Protein AF-A0A817FPS3-F1 (afdb_monomer)

Foldseek 3Di:
DVVPPPVVLVVVLVVVVVCCVPPVCVVCVCLCVCVDHPVSNVVSVVVVLVVQLLSLLSCCVPCVPVSFVSLVVSCVVPVVPDDDDPCSNGSVSDDNDDDDPVPDDPVVVVVVVVVVVVLVVCVVVAQDDDPDPDRCDSVNDDDFDADPDPDQWGWGDDPHDTDTDGPPCDPVNVLVVLLVVVLVVVVVVCVVLVHDLPDADAAEDDDPDCPDPNVVSCVPPVVVSCVSSVYHYYYPVPDDPVNVVPPSDDDDDDDDPPPDD

Sequence (261 aa):
MDAYRLYTVVHHLVKYIDMLTNWYVKLSKKRFKGETTLEDCFVSLNVLCYILLTIVKLMEPFTPFLAEYMHQILRKLISQSSSSSEQDLSVHFQMIPKSQKSLVNKNIKCTIDAIQTTIGLIEDEGPLTTIDDASIESEDVYIVYRVTQQTRFEATTEQGFVVLLDFTADASMKDEGLIHEIASRVEKRRSEAKLNPTDDIIVYYSVESETSEIARVVTKQQNEIEAILKKPFASLNNLTNKDNSNVVITKKLPLSFAFFN

Mean predicted aligned error: 18.79 Å

Nearest PDB structures (foldseek):
  8wnd-assembly1_A  TM=4.410E-01  e=1.328E-08  Saccharomyces cerevisiae
  8c8u-assembly1_A  TM=3.944E-01  e=3.835E-05  Priestia megaterium
  8c8v-assembly1_A  TM=4.305E-01  e=1.330E-04  Priestia megaterium NBRC 15308 = ATCC 14581
  8c9d-assembly1_A  TM=4.225E-01  e=8.953E-05  Priestia megaterium
  8c8w-assembly1_A  TM=4.099E-01  e=2.340E-04  Priestia megaterium

pLDDT: mean 73.68, std 14.78, range [30.7, 93.12]

Solvent-accessible surface area (backbone atoms only — not comparable to full-atom values): 16389 Å² total; per-residue (Å²): 108,94,83,69,55,59,75,60,52,55,56,54,50,53,53,47,52,53,48,42,54,67,48,53,48,57,72,39,48,57,41,73,70,42,77,81,41,68,68,57,19,53,54,53,52,50,53,51,51,54,52,51,54,51,49,33,55,70,36,32,92,80,40,48,71,61,22,39,55,52,45,55,56,53,43,64,70,51,57,81,77,52,89,84,56,81,59,74,75,44,55,88,66,51,76,75,85,76,88,65,74,87,77,62,56,66,66,62,51,54,53,50,55,51,49,53,51,54,51,50,53,47,63,73,70,39,68,82,67,74,70,82,85,54,84,67,50,91,85,71,70,75,90,68,66,71,74,92,59,99,50,62,51,54,52,49,64,58,100,87,45,78,49,72,46,76,67,69,76,45,74,66,56,54,48,51,50,50,43,52,52,54,47,53,50,52,52,52,49,36,53,74,69,72,52,60,94,81,61,92,59,76,46,69,45,85,74,96,49,79,87,37,73,66,42,51,43,55,71,74,44,42,70,60,46,25,64,74,62,73,36,58,71,45,57,50,88,74,64,53,88,83,58,68,84,71,71,86,80,87,85,91,77,90,87,68,97,78,86,83,130

Radius of gyration: 34.19 Å; Cα contacts (8 Å, |Δi|>4): 160; chains: 1; bounding box: 73×42×92 Å

Structure (mmCIF, N/CA/C/O backbone):
data_AF-A0A817FPS3-F1
#
_entry.id   AF-A0A817FPS3-F1
#
loop_
_atom_site.group_PDB
_atom_site.id
_atom_site.type_symbol
_atom_site.label_atom_id
_atom_site.label_alt_id
_atom_site.label_comp_id
_atom_site.label_asym_id
_atom_site.label_entity_id
_atom_site.label_seq_id
_atom_site.pdbx_PDB_ins_code
_atom_site.Cartn_x
_atom_site.Cartn_y
_atom_site.Cartn_z
_atom_site.occupancy
_atom_site.B_iso_or_equiv
_atom_site.auth_seq_id
_atom_site.auth_comp_id
_atom_site.auth_asym_id
_atom_site.auth_atom_id
_atom_site.pdbx_PDB_model_num
ATOM 1 N N . MET A 1 1 ? 17.480 -7.844 -26.227 1.00 65.94 1 MET A N 1
ATOM 2 C CA . MET A 1 1 ? 18.335 -7.331 -27.319 1.00 65.94 1 MET A CA 1
ATOM 3 C C . MET A 1 1 ? 19.243 -8.418 -27.887 1.00 65.94 1 MET A C 1
ATOM 5 O O . MET A 1 1 ? 19.522 -8.359 -29.070 1.00 65.94 1 MET A O 1
ATOM 9 N N . ASP A 1 2 ? 19.580 -9.453 -27.113 1.00 76.81 2 ASP A N 1
ATOM 10 C CA . ASP A 1 2 ? 20.458 -10.572 -27.517 1.00 76.81 2 ASP A CA 1
ATOM 11 C C . ASP A 1 2 ? 20.005 -11.327 -28.779 1.00 76.81 2 ASP A C 1
ATOM 13 O O . ASP A 1 2 ? 20.822 -11.797 -29.558 1.00 76.81 2 ASP A O 1
ATOM 17 N N . ALA A 1 3 ? 18.692 -11.403 -29.018 1.00 83.25 3 ALA A N 1
ATOM 18 C CA . ALA A 1 3 ? 18.113 -12.010 -30.219 1.00 83.25 3 ALA A CA 1
ATOM 19 C C . ALA A 1 3 ? 17.889 -11.013 -31.381 1.00 83.25 3 ALA A C 1
ATOM 21 O O . ALA A 1 3 ? 17.175 -11.339 -32.325 1.00 83.25 3 ALA A O 1
ATOM 22 N N . TYR A 1 4 ? 18.403 -9.778 -31.283 1.00 80.75 4 TYR A N 1
ATOM 23 C CA . TYR A 1 4 ? 18.269 -8.689 -32.272 1.00 80.75 4 TYR A CA 1
ATOM 24 C C . TYR A 1 4 ? 16.828 -8.300 -32.667 1.00 80.75 4 TYR A C 1
ATOM 26 O O . TYR A 1 4 ? 16.595 -7.607 -33.655 1.00 80.75 4 TYR A O 1
ATOM 34 N N . ARG A 1 5 ? 15.825 -8.673 -31.862 1.00 81.69 5 ARG A N 1
ATOM 35 C CA . ARG A 1 5 ? 14.414 -8.298 -32.073 1.00 81.69 5 ARG A CA 1
ATOM 36 C C . ARG A 1 5 ? 14.094 -6.927 -31.466 1.00 81.69 5 ARG A C 1
ATOM 38 O O . ARG A 1 5 ? 13.441 -6.838 -30.428 1.00 81.69 5 ARG A O 1
ATOM 45 N N . LEU A 1 6 ? 14.569 -5.846 -32.086 1.00 76.12 6 LEU A N 1
ATOM 46 C CA . LEU A 1 6 ? 14.371 -4.484 -31.559 1.00 76.12 6 LEU A CA 1
ATOM 47 C C . LEU A 1 6 ? 12.891 -4.065 -31.506 1.00 76.12 6 LEU A C 1
ATOM 49 O O . LEU A 1 6 ? 12.468 -3.473 -30.516 1.00 76.12 6 LEU A O 1
ATOM 53 N N . TYR A 1 7 ? 12.090 -4.427 -32.513 1.00 78.31 7 TYR A N 1
ATOM 54 C CA . TYR A 1 7 ? 10.673 -4.041 -32.600 1.00 78.31 7 TYR A CA 1
ATOM 55 C C . TYR A 1 7 ? 9.837 -4.549 -31.416 1.00 78.31 7 TYR A C 1
ATOM 57 O O . TYR A 1 7 ? 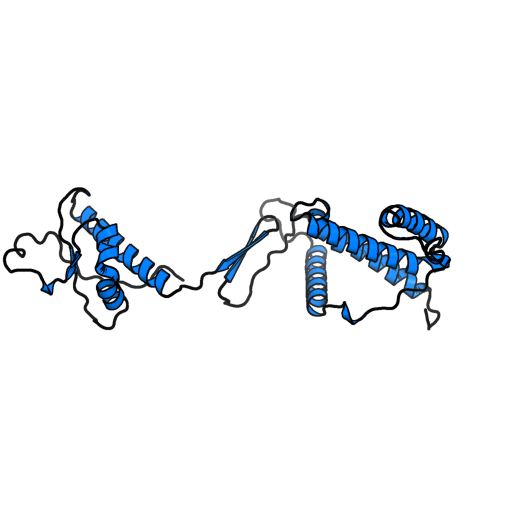8.944 -3.852 -30.941 1.00 78.31 7 TYR A O 1
ATOM 65 N N . THR A 1 8 ? 10.160 -5.731 -30.878 1.00 85.00 8 THR A N 1
ATOM 66 C CA . THR A 1 8 ? 9.501 -6.225 -29.663 1.00 85.00 8 THR A CA 1
ATOM 67 C C . THR A 1 8 ? 9.871 -5.400 -28.439 1.00 85.00 8 THR A C 1
ATOM 69 O O . THR A 1 8 ? 9.012 -5.160 -27.601 1.00 85.00 8 THR A O 1
ATOM 72 N N . VAL A 1 9 ? 11.120 -4.945 -28.317 1.00 84.38 9 VAL A N 1
ATOM 73 C CA . VAL A 1 9 ? 11.592 -4.252 -27.107 1.00 84.38 9 VAL A CA 1
ATOM 74 C C . VAL A 1 9 ? 10.869 -2.921 -26.926 1.00 84.38 9 VAL A C 1
ATOM 76 O O . VAL A 1 9 ? 10.379 -2.653 -25.833 1.00 84.38 9 VAL A O 1
ATOM 79 N N . VAL A 1 10 ? 10.731 -2.139 -28.001 1.00 84.75 10 VAL A N 1
ATOM 80 C CA . VAL A 1 10 ? 10.055 -0.832 -27.961 1.00 84.75 10 VAL A CA 1
ATOM 81 C C . VAL A 1 10 ? 8.611 -0.977 -27.485 1.00 84.75 10 VAL A C 1
ATOM 83 O O . VAL A 1 10 ? 8.189 -0.245 -26.596 1.00 84.75 10 VAL A O 1
ATOM 86 N N . HIS A 1 11 ? 7.875 -1.969 -27.997 1.00 87.31 11 HIS A N 1
ATOM 87 C CA . HIS A 1 11 ? 6.489 -2.202 -27.587 1.00 87.31 11 HIS A CA 1
ATOM 88 C C . HIS A 1 11 ? 6.360 -2.512 -26.086 1.00 87.31 11 HIS A C 1
ATOM 90 O O . HIS A 1 11 ? 5.507 -1.947 -25.407 1.00 87.31 11 HIS A O 1
ATOM 96 N N . HIS A 1 12 ? 7.238 -3.365 -25.545 1.00 87.69 12 HIS A N 1
ATOM 97 C CA . HIS A 1 12 ? 7.229 -3.680 -24.112 1.00 87.69 12 HIS A CA 1
ATOM 98 C C . HIS A 1 12 ? 7.598 -2.466 -23.255 1.00 87.69 12 HIS A C 1
ATOM 100 O O . HIS A 1 12 ? 7.080 -2.316 -22.151 1.00 87.69 12 HIS A O 1
ATOM 106 N N . LEU A 1 13 ? 8.482 -1.605 -23.758 1.00 86.44 13 LEU A N 1
ATOM 107 C CA . LEU A 1 13 ? 8.936 -0.417 -23.048 1.00 86.44 13 LEU A CA 1
ATOM 108 C C . LEU A 1 13 ? 7.834 0.654 -22.999 1.00 86.44 13 LEU A C 1
ATOM 110 O O . LEU A 1 13 ? 7.552 1.178 -21.926 1.00 86.44 13 LEU A O 1
ATOM 114 N N . VAL A 1 14 ? 7.148 0.908 -24.119 1.00 88.00 14 VAL A N 1
ATOM 115 C CA . VAL A 1 14 ? 5.976 1.803 -24.157 1.00 88.00 14 VAL A CA 1
ATOM 116 C C . VAL A 1 14 ? 4.882 1.289 -23.221 1.00 88.00 14 VAL A C 1
ATOM 118 O O . VAL A 1 14 ? 4.437 2.025 -22.347 1.00 88.00 14 VAL A O 1
ATOM 121 N N . LYS A 1 15 ? 4.551 -0.008 -23.297 1.00 87.81 15 LYS A N 1
ATOM 122 C CA . LYS A 1 15 ? 3.575 -0.626 -22.387 1.00 87.81 15 LYS A CA 1
ATOM 123 C C . LYS A 1 15 ? 3.972 -0.475 -20.914 1.00 87.81 15 LYS A C 1
ATOM 125 O O . LYS A 1 15 ? 3.116 -0.268 -20.061 1.00 87.81 15 LYS A O 1
ATOM 130 N N . TYR A 1 16 ? 5.263 -0.576 -20.594 1.00 89.44 16 TYR A N 1
ATOM 131 C CA . TYR A 1 16 ? 5.743 -0.373 -19.228 1.00 89.44 16 TYR A CA 1
ATOM 132 C C . TYR A 1 16 ? 5.574 1.076 -18.754 1.00 89.44 16 TYR A C 1
ATOM 134 O O . TYR A 1 16 ? 5.212 1.288 -17.598 1.00 89.44 16 TYR A O 1
ATOM 142 N N . ILE A 1 17 ? 5.795 2.062 -19.631 1.00 88.81 17 ILE A N 1
ATOM 143 C CA . ILE A 1 17 ? 5.547 3.477 -19.318 1.00 88.81 17 ILE A CA 1
ATOM 144 C C . ILE A 1 17 ? 4.068 3.694 -18.997 1.00 88.81 17 ILE A C 1
ATOM 146 O O . ILE A 1 17 ? 3.773 4.288 -17.961 1.00 88.81 17 ILE A O 1
ATOM 150 N N . ASP A 1 18 ? 3.163 3.143 -19.808 1.00 86.50 18 ASP A N 1
ATOM 151 C CA . ASP A 1 18 ? 1.717 3.239 -19.570 1.00 86.50 18 ASP A CA 1
ATOM 152 C C . ASP A 1 18 ? 1.315 2.588 -18.238 1.00 86.50 18 ASP A C 1
ATOM 154 O O . ASP A 1 18 ? 0.527 3.134 -17.466 1.00 86.50 18 ASP A O 1
ATOM 158 N N . MET A 1 19 ? 1.894 1.427 -17.913 1.00 83.94 19 MET A N 1
ATOM 159 C CA . MET A 1 19 ? 1.663 0.785 -16.616 1.00 83.94 19 MET A CA 1
ATOM 160 C C . MET A 1 19 ? 2.187 1.639 -15.454 1.00 83.94 19 MET A C 1
ATOM 162 O O . MET A 1 19 ? 1.527 1.738 -14.419 1.00 83.94 19 MET A O 1
ATOM 166 N N . LEU A 1 20 ? 3.357 2.267 -15.600 1.00 87.25 20 LEU A N 1
ATOM 167 C CA . LEU A 1 20 ? 3.941 3.111 -14.560 1.00 87.25 20 LEU A CA 1
ATOM 168 C C . LEU A 1 20 ? 3.070 4.343 -14.277 1.00 87.25 20 LEU A C 1
ATOM 170 O O . LEU A 1 20 ? 2.807 4.654 -13.114 1.00 87.25 20 LEU A O 1
ATOM 174 N N . THR A 1 21 ? 2.618 5.041 -15.317 1.00 84.56 21 THR A N 1
ATOM 175 C CA . THR A 1 21 ? 1.803 6.254 -15.172 1.00 84.56 21 THR A CA 1
ATOM 176 C C . THR A 1 21 ? 0.416 5.932 -14.621 1.00 84.56 21 THR A C 1
ATOM 178 O O . THR A 1 21 ? -0.026 6.574 -13.666 1.00 84.56 21 THR A O 1
ATOM 181 N N . ASN A 1 22 ? -0.240 4.896 -15.147 1.00 82.44 22 ASN A N 1
ATOM 182 C CA . ASN A 1 22 ? -1.623 4.589 -14.784 1.00 82.44 22 ASN A CA 1
ATOM 183 C C . ASN A 1 22 ? -1.757 3.878 -13.435 1.00 82.44 22 ASN A C 1
ATOM 185 O O . ASN A 1 22 ? -2.734 4.109 -12.728 1.00 82.44 22 ASN A O 1
ATOM 189 N N . TRP A 1 23 ? -0.781 3.052 -13.044 1.00 81.31 23 TRP A N 1
ATOM 190 C CA . TRP A 1 23 ? -0.852 2.303 -11.786 1.00 81.31 23 TRP A CA 1
ATOM 191 C C . TRP A 1 23 ? 0.019 2.909 -10.702 1.00 81.31 23 TRP A C 1
ATOM 193 O O . TRP A 1 23 ? -0.481 3.301 -9.649 1.00 81.31 23 TRP A O 1
ATOM 203 N N . TYR A 1 24 ? 1.327 3.008 -10.941 1.00 83.50 24 TYR A N 1
ATOM 204 C CA . TYR A 1 24 ? 2.255 3.408 -9.887 1.00 83.50 24 TYR A CA 1
ATOM 205 C C . TYR A 1 24 ? 2.082 4.878 -9.496 1.00 83.50 24 TYR A C 1
ATOM 207 O O . TYR A 1 24 ? 1.967 5.178 -8.306 1.00 83.50 24 TYR A O 1
ATOM 215 N N . VAL A 1 25 ? 2.019 5.791 -10.472 1.00 84.88 25 VAL A N 1
ATOM 216 C CA . VAL A 1 25 ? 1.852 7.227 -10.193 1.00 84.88 25 VAL A CA 1
ATOM 217 C C . VAL A 1 25 ? 0.457 7.522 -9.635 1.00 84.88 25 VAL A C 1
ATOM 219 O O . VAL A 1 25 ? 0.351 8.276 -8.666 1.00 84.88 25 VAL A O 1
ATOM 222 N N . LYS A 1 26 ? -0.599 6.888 -10.169 1.00 81.56 26 LYS A N 1
ATOM 223 C CA . LYS A 1 26 ? -1.977 7.042 -9.663 1.00 81.56 26 LYS A CA 1
ATOM 224 C C . LYS A 1 26 ? -2.091 6.587 -8.204 1.00 81.56 26 LYS A C 1
ATOM 226 O O . LYS A 1 26 ? -2.562 7.355 -7.367 1.00 81.56 26 LYS A O 1
ATOM 231 N N . LEU A 1 27 ? -1.572 5.400 -7.877 1.00 75.38 27 LEU A N 1
ATOM 232 C CA . LEU A 1 27 ? -1.608 4.852 -6.515 1.00 75.38 27 LEU A CA 1
ATOM 233 C C . LEU A 1 27 ? -0.701 5.627 -5.544 1.00 75.38 27 LEU A C 1
ATOM 235 O O . LEU A 1 27 ? -1.032 5.796 -4.372 1.00 75.38 27 LEU A O 1
ATOM 239 N N . SER A 1 28 ? 0.432 6.142 -6.028 1.00 80.56 28 SER A N 1
ATOM 240 C CA . SER A 1 28 ? 1.406 6.867 -5.200 1.00 80.56 28 SER A CA 1
ATOM 241 C C . SER A 1 28 ? 1.114 8.368 -5.075 1.00 80.56 28 SER A C 1
ATOM 243 O O . SER A 1 28 ? 1.805 9.056 -4.327 1.00 80.56 28 SER A O 1
ATOM 245 N N . LYS A 1 29 ? 0.066 8.894 -5.732 1.00 82.31 29 LYS A N 1
ATOM 246 C CA . LYS A 1 29 ? -0.282 10.329 -5.742 1.00 82.31 29 LYS A CA 1
ATOM 247 C C . LYS A 1 29 ? -0.439 10.922 -4.338 1.00 82.31 29 LYS A C 1
ATOM 249 O O . LYS A 1 29 ? 0.072 12.010 -4.085 1.00 82.31 29 LYS A O 1
ATOM 254 N N . LYS A 1 30 ? -1.103 10.209 -3.418 1.00 75.94 30 LYS A N 1
ATOM 255 C CA . LYS A 1 30 ? -1.249 10.635 -2.010 1.00 75.94 30 LYS A CA 1
ATOM 256 C C . LYS A 1 30 ? 0.089 10.618 -1.256 1.00 75.94 30 LYS A C 1
ATOM 258 O O . LYS A 1 30 ? 0.374 11.528 -0.482 1.00 75.94 30 LYS A O 1
ATOM 263 N N . ARG A 1 31 ? 0.953 9.633 -1.544 1.00 79.12 31 ARG A N 1
ATOM 264 C CA . ARG A 1 31 ? 2.294 9.513 -0.938 1.00 79.12 31 ARG A CA 1
ATOM 265 C C . ARG A 1 31 ? 3.211 10.660 -1.361 1.00 79.12 31 ARG A C 1
ATOM 267 O O . ARG A 1 31 ? 3.900 11.213 -0.512 1.00 79.12 31 ARG A O 1
ATOM 274 N N . PHE A 1 32 ? 3.147 11.081 -2.627 1.00 79.19 32 PHE A N 1
ATOM 275 C CA . PHE A 1 32 ? 3.914 12.230 -3.129 1.00 79.19 32 PHE A CA 1
ATOM 276 C C . PHE A 1 32 ? 3.473 13.567 -2.525 1.00 79.19 32 PHE A C 1
ATOM 278 O O . PHE A 1 32 ? 4.282 14.483 -2.411 1.00 79.19 32 PHE A O 1
ATOM 285 N N . LYS A 1 33 ? 2.201 13.688 -2.126 1.00 79.75 33 LYS A N 1
ATOM 286 C CA . LYS A 1 33 ? 1.677 14.886 -1.455 1.00 79.75 33 LYS A CA 1
ATOM 287 C C . LYS A 1 33 ? 2.057 14.976 0.026 1.00 79.75 33 LYS A C 1
ATOM 289 O O . LYS A 1 33 ? 1.835 16.018 0.630 1.00 79.75 33 LYS A O 1
ATOM 294 N N . GLY A 1 34 ? 2.632 13.917 0.605 1.00 73.56 34 GLY A N 1
ATOM 295 C CA . GLY A 1 34 ? 3.037 13.897 2.012 1.00 73.56 34 GLY A CA 1
ATOM 296 C C . GLY A 1 34 ? 1.875 13.767 3.001 1.00 73.56 34 GLY A C 1
ATOM 297 O O . GLY A 1 34 ? 2.045 14.107 4.165 1.00 73.56 34 GLY A O 1
ATOM 298 N N . GLU A 1 35 ? 0.715 13.261 2.566 1.00 71.50 35 GLU A N 1
ATOM 299 C CA . GLU A 1 35 ? -0.480 13.097 3.417 1.00 71.50 35 GLU A CA 1
ATOM 300 C C . GLU A 1 35 ? -0.302 12.026 4.517 1.00 71.50 35 GLU A C 1
ATOM 302 O O . GLU A 1 35 ? -1.059 12.009 5.481 1.00 71.50 35 GLU A O 1
ATOM 307 N N . THR A 1 36 ? 0.692 11.137 4.395 1.00 64.56 36 THR A N 1
ATOM 308 C CA . THR A 1 36 ? 0.939 10.031 5.342 1.00 64.56 36 THR A CA 1
ATOM 309 C C . THR A 1 36 ? 2.098 10.326 6.300 1.00 64.56 36 THR A C 1
ATOM 311 O O . THR A 1 36 ? 1.895 10.466 7.501 1.00 64.56 36 THR A O 1
ATOM 314 N N . THR A 1 37 ? 3.338 10.394 5.802 1.00 79.56 37 THR A N 1
ATOM 315 C CA . THR A 1 37 ? 4.554 10.650 6.600 1.00 79.56 37 THR A CA 1
ATOM 316 C C . THR A 1 37 ? 5.653 11.209 5.689 1.00 79.56 37 THR A C 1
ATOM 318 O O . THR A 1 37 ? 5.743 10.835 4.517 1.00 79.56 37 THR A O 1
ATOM 321 N N . LEU A 1 38 ? 6.498 12.108 6.206 1.00 80.56 38 LEU A N 1
ATOM 322 C CA . LEU A 1 38 ? 7.572 12.744 5.426 1.00 80.56 38 LEU A CA 1
ATOM 323 C C . LEU A 1 38 ? 8.628 11.738 4.936 1.00 80.56 38 LEU A C 1
ATOM 325 O O . LEU A 1 38 ? 9.102 11.846 3.805 1.00 80.56 38 LEU A O 1
ATOM 329 N N . GLU A 1 39 ? 8.954 10.732 5.748 1.00 82.25 39 GLU A N 1
ATOM 330 C CA . GLU A 1 39 ? 9.899 9.665 5.386 1.00 82.25 39 GLU A CA 1
ATOM 331 C C . GLU A 1 39 ? 9.372 8.810 4.226 1.00 82.25 39 GLU A C 1
ATOM 333 O O . GLU A 1 39 ? 10.083 8.556 3.254 1.00 82.25 39 GLU A O 1
ATOM 338 N N . ASP A 1 40 ? 8.089 8.449 4.270 1.00 79.25 40 ASP A N 1
ATOM 339 C CA . ASP A 1 40 ? 7.416 7.710 3.201 1.00 79.25 40 ASP A CA 1
ATOM 340 C C . ASP A 1 40 ? 7.353 8.496 1.8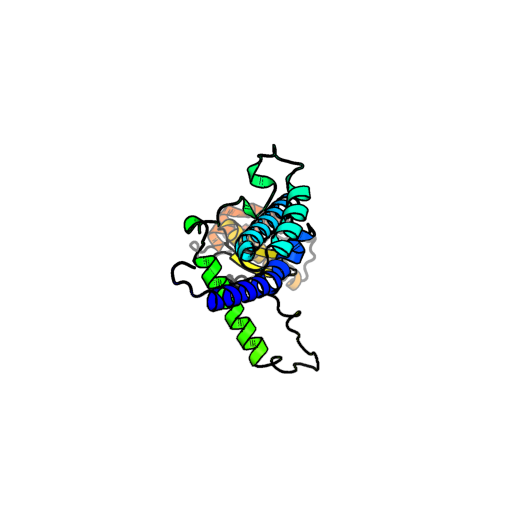88 1.00 79.25 40 ASP A C 1
ATOM 342 O O . ASP A 1 40 ? 7.509 7.925 0.802 1.00 79.25 40 ASP A O 1
ATOM 346 N N . CYS A 1 41 ? 7.154 9.813 1.979 1.00 84.81 41 CYS A N 1
ATOM 347 C CA . CYS A 1 41 ? 7.204 10.702 0.824 1.00 84.81 41 CYS A CA 1
ATOM 348 C C . CYS A 1 41 ? 8.592 10.651 0.170 1.00 84.81 41 CYS A C 1
ATOM 350 O O . CYS A 1 41 ? 8.699 10.383 -1.030 1.00 84.81 41 CYS A O 1
ATOM 352 N N . PHE A 1 42 ? 9.658 10.791 0.966 1.00 85.25 42 PHE A N 1
ATOM 353 C CA . PHE A 1 42 ? 11.033 10.728 0.471 1.00 85.25 42 PHE A CA 1
ATOM 354 C C . PHE A 1 42 ? 11.363 9.378 -0.181 1.00 85.25 42 PHE A C 1
ATOM 356 O O . PHE A 1 42 ? 11.905 9.342 -1.287 1.00 85.25 42 PHE A O 1
ATOM 363 N N . VAL A 1 43 ? 10.981 8.262 0.453 1.00 86.19 43 VAL A N 1
ATOM 364 C CA . VAL A 1 43 ? 11.176 6.916 -0.111 1.00 86.19 43 VAL A CA 1
ATOM 365 C C . VAL A 1 43 ? 10.428 6.768 -1.437 1.00 86.19 43 VAL A C 1
ATOM 367 O O . VAL A 1 43 ? 11.005 6.285 -2.411 1.00 86.19 43 VAL A O 1
ATOM 370 N N . SER A 1 44 ? 9.172 7.220 -1.516 1.00 87.38 44 SER A N 1
ATOM 371 C CA . SER A 1 44 ? 8.380 7.126 -2.750 1.00 87.38 44 SER A CA 1
ATOM 372 C C . SER A 1 44 ? 8.975 7.946 -3.902 1.00 87.38 44 SER A C 1
ATOM 374 O O . SER A 1 44 ? 9.069 7.448 -5.025 1.00 87.38 44 SER A O 1
ATOM 376 N N . LEU A 1 45 ? 9.450 9.165 -3.624 1.00 86.62 45 LEU A N 1
ATOM 377 C CA . LEU A 1 45 ? 10.123 10.025 -4.601 1.00 86.62 45 LEU A CA 1
ATOM 378 C C . LEU A 1 45 ? 11.447 9.415 -5.072 1.00 86.62 45 LEU A C 1
ATOM 380 O O . LEU A 1 45 ? 11.748 9.448 -6.265 1.00 86.62 45 LEU A O 1
ATOM 384 N N . ASN A 1 46 ? 12.212 8.814 -4.159 1.00 88.00 46 ASN A N 1
ATOM 385 C CA . ASN A 1 46 ? 13.465 8.144 -4.492 1.00 88.00 46 ASN A CA 1
ATOM 386 C C . ASN A 1 46 ? 13.227 6.920 -5.396 1.00 88.00 46 ASN A C 1
ATOM 388 O O . ASN A 1 46 ? 13.887 6.764 -6.422 1.00 88.00 46 ASN A O 1
ATOM 392 N N . VAL A 1 47 ? 12.219 6.097 -5.082 1.00 89.44 47 VAL A N 1
ATOM 393 C CA . VAL A 1 47 ? 11.832 4.951 -5.924 1.00 89.44 47 VAL A CA 1
ATOM 394 C C . VAL A 1 47 ? 11.368 5.411 -7.309 1.00 89.44 47 VAL A C 1
ATOM 396 O O . VAL A 1 47 ? 11.802 4.840 -8.311 1.00 89.44 47 VAL A O 1
ATOM 399 N N . LEU A 1 48 ? 10.546 6.464 -7.393 1.00 89.56 48 LEU A N 1
ATOM 400 C CA . LEU A 1 48 ? 10.120 7.028 -8.677 1.00 89.56 48 LEU A CA 1
ATOM 401 C C . LEU A 1 48 ? 11.321 7.517 -9.499 1.00 89.56 48 LEU A C 1
ATOM 403 O O . LEU A 1 48 ? 11.426 7.200 -10.684 1.00 89.56 48 LEU A O 1
ATOM 407 N N . CYS A 1 49 ? 12.241 8.246 -8.866 1.00 88.75 49 CYS A N 1
ATOM 408 C CA . CYS A 1 49 ? 13.457 8.739 -9.505 1.00 88.75 49 CYS A CA 1
ATOM 409 C C . CYS A 1 49 ? 14.331 7.584 -10.028 1.00 88.75 49 CYS A C 1
ATOM 411 O O . CYS A 1 49 ? 14.785 7.610 -11.173 1.00 88.75 49 CYS A O 1
ATOM 413 N N . TYR A 1 50 ? 14.494 6.522 -9.232 1.00 88.94 50 TYR A N 1
ATOM 414 C CA . TYR A 1 50 ? 15.230 5.319 -9.618 1.00 88.94 50 TYR A CA 1
ATOM 415 C C . TYR A 1 50 ? 14.614 4.606 -10.832 1.00 88.94 50 TYR A C 1
ATOM 417 O O . TYR A 1 50 ? 15.329 4.237 -11.772 1.00 88.94 50 TYR A O 1
ATOM 425 N N . ILE A 1 51 ? 13.289 4.425 -10.842 1.00 91.12 51 ILE A N 1
ATOM 426 C CA . ILE A 1 51 ? 12.582 3.800 -11.969 1.00 91.12 51 ILE A CA 1
ATOM 427 C C . ILE A 1 51 ? 12.736 4.660 -13.224 1.00 91.12 51 ILE A C 1
ATOM 429 O O . ILE A 1 51 ? 13.057 4.137 -14.291 1.00 91.12 51 ILE A O 1
ATOM 433 N N . LEU A 1 52 ? 12.564 5.976 -13.094 1.00 90.12 52 LEU A N 1
ATOM 434 C CA . LEU A 1 52 ? 12.664 6.900 -14.217 1.00 90.12 52 LEU A CA 1
ATOM 435 C C . LEU A 1 52 ? 14.070 6.895 -14.831 1.00 90.12 52 LEU A C 1
ATOM 437 O O . LEU A 1 52 ? 14.199 6.776 -16.047 1.00 90.12 52 LEU A O 1
ATOM 441 N N . LEU A 1 53 ? 15.122 6.914 -14.005 1.00 89.44 53 LEU A N 1
ATOM 442 C CA . LEU A 1 53 ? 16.501 6.745 -14.473 1.00 89.44 53 LEU A CA 1
ATOM 443 C C . LEU A 1 53 ? 16.714 5.404 -15.180 1.00 89.44 53 LEU A C 1
ATOM 445 O O . LEU A 1 53 ? 17.409 5.338 -16.190 1.00 89.44 53 LEU A O 1
ATOM 449 N N . THR A 1 54 ? 16.114 4.329 -14.673 1.00 90.19 54 THR A N 1
ATOM 450 C CA . THR A 1 54 ? 16.220 2.998 -15.285 1.00 90.19 54 THR A CA 1
ATOM 451 C C . THR A 1 54 ? 15.564 2.970 -16.667 1.00 90.19 54 THR A C 1
ATOM 453 O O . THR A 1 54 ? 16.155 2.443 -17.607 1.00 90.19 54 THR A O 1
ATOM 456 N N . ILE A 1 55 ? 14.388 3.590 -16.822 1.00 90.38 55 ILE A N 1
ATOM 457 C CA . ILE A 1 55 ? 13.713 3.734 -18.122 1.00 90.38 55 ILE A CA 1
ATOM 458 C C . ILE A 1 55 ? 14.560 4.570 -19.079 1.00 90.38 55 ILE A C 1
ATOM 460 O O . ILE A 1 55 ? 14.732 4.175 -20.228 1.00 90.38 55 ILE A O 1
ATOM 464 N N . VAL A 1 56 ? 15.119 5.689 -18.612 1.00 91.62 56 VAL A N 1
ATOM 465 C CA . VAL A 1 56 ? 15.984 6.563 -19.419 1.00 91.62 56 VAL A CA 1
ATOM 466 C C . VAL A 1 56 ? 17.198 5.796 -19.956 1.00 91.62 56 VAL A C 1
ATOM 468 O O . VAL A 1 56 ? 17.462 5.850 -21.156 1.00 91.62 56 VAL A O 1
ATOM 471 N N . LYS A 1 57 ? 17.864 4.988 -19.119 1.00 90.25 57 LYS A N 1
ATOM 472 C CA . LYS A 1 57 ? 18.973 4.112 -19.548 1.00 90.25 57 LYS A CA 1
ATOM 473 C C . LYS A 1 57 ? 18.542 3.033 -20.546 1.00 90.25 57 LYS A C 1
ATOM 475 O O . LYS A 1 57 ? 19.328 2.641 -21.396 1.00 90.25 57 LYS A O 1
ATOM 480 N N . LEU A 1 58 ? 17.312 2.526 -20.445 1.00 89.62 58 LEU A N 1
ATOM 481 C CA . LEU A 1 58 ? 16.771 1.533 -21.385 1.00 89.62 58 LEU A CA 1
ATOM 482 C C . LEU A 1 58 ? 16.294 2.157 -22.707 1.00 89.62 58 LEU A C 1
ATOM 484 O O . LEU A 1 58 ? 16.266 1.467 -23.726 1.00 89.62 58 LEU A O 1
ATOM 488 N N . MET A 1 59 ? 15.916 3.437 -22.685 1.00 88.44 59 MET A N 1
ATOM 489 C CA . MET A 1 59 ? 15.487 4.216 -23.850 1.00 88.44 59 MET A CA 1
ATOM 490 C C . MET A 1 59 ? 16.650 4.785 -24.666 1.00 88.44 59 MET A C 1
ATOM 492 O O . MET A 1 59 ? 16.466 5.043 -25.851 1.00 88.44 59 MET A O 1
ATOM 496 N N . GLU A 1 60 ? 17.832 4.939 -24.066 1.00 90.69 60 GLU A N 1
ATOM 497 C CA . GLU A 1 60 ? 19.059 5.458 -24.691 1.00 90.69 60 GLU A CA 1
ATOM 498 C C . GLU A 1 60 ? 19.325 4.962 -26.132 1.00 90.69 60 GLU A C 1
ATOM 500 O O . GLU A 1 60 ? 19.487 5.817 -27.006 1.00 90.69 60 GLU A O 1
ATOM 505 N N . PRO A 1 61 ? 19.257 3.652 -26.456 1.00 88.50 61 PRO A N 1
ATOM 506 C CA . PRO A 1 61 ? 19.535 3.171 -27.813 1.00 88.50 61 PRO A CA 1
ATOM 507 C C . PRO A 1 61 ? 18.430 3.487 -28.837 1.00 88.50 61 PRO A C 1
ATOM 509 O O . PRO A 1 61 ? 18.631 3.289 -30.035 1.00 88.50 61 PRO A O 1
ATOM 512 N N . PHE A 1 62 ? 17.257 3.950 -28.393 1.00 88.56 62 PHE A N 1
ATOM 513 C CA . PHE A 1 62 ? 16.113 4.277 -29.252 1.00 88.56 62 PHE A CA 1
ATOM 514 C C . PHE A 1 62 ? 15.877 5.786 -29.362 1.00 88.56 62 PHE A C 1
ATOM 516 O O . PHE A 1 62 ? 15.582 6.290 -30.444 1.00 88.56 62 PHE A O 1
ATOM 523 N N . THR A 1 63 ? 15.990 6.510 -28.246 1.00 90.69 63 THR A N 1
ATOM 524 C CA . THR A 1 63 ? 15.722 7.951 -28.147 1.00 90.69 63 THR A CA 1
ATOM 525 C C . THR A 1 63 ? 16.873 8.684 -27.440 1.00 90.69 63 THR A C 1
ATOM 527 O O . THR A 1 63 ? 16.666 9.315 -26.402 1.00 90.69 63 THR A O 1
ATOM 530 N N . PRO A 1 64 ? 18.096 8.666 -28.006 1.00 91.25 64 PRO A N 1
ATOM 531 C CA . PRO A 1 64 ? 19.312 9.135 -27.333 1.00 91.25 64 PRO A CA 1
ATOM 532 C C . PRO A 1 64 ? 19.222 10.590 -26.854 1.00 91.25 64 PRO A C 1
ATOM 534 O O . PRO A 1 64 ? 19.546 10.886 -25.709 1.00 91.25 64 PRO A O 1
ATOM 537 N N . PHE A 1 65 ? 18.695 11.497 -27.682 1.00 93.12 65 PHE A N 1
ATOM 538 C CA . PHE A 1 65 ? 18.560 12.913 -27.318 1.00 93.12 65 PHE A CA 1
ATOM 539 C C . PHE A 1 65 ? 17.550 13.153 -26.189 1.00 93.12 65 PHE A C 1
ATOM 541 O O . PHE A 1 65 ? 17.783 13.987 -25.316 1.00 93.12 65 PHE A O 1
ATOM 548 N N . LEU A 1 66 ? 16.431 12.421 -26.194 1.00 91.62 66 LEU A N 1
ATOM 549 C CA . LEU A 1 66 ? 15.420 12.525 -25.142 1.00 91.62 66 LEU A CA 1
ATOM 550 C C . LEU A 1 66 ? 15.944 11.930 -23.833 1.00 91.62 66 LEU A C 1
ATOM 552 O O . LEU A 1 66 ? 15.759 12.522 -22.770 1.00 91.62 66 LEU A O 1
ATOM 556 N N . ALA A 1 67 ? 16.613 10.779 -23.923 1.00 91.81 67 ALA A N 1
ATOM 557 C CA . ALA A 1 67 ? 17.238 10.119 -22.789 1.00 91.81 67 ALA A CA 1
ATOM 558 C C . ALA A 1 67 ? 18.301 11.020 -22.140 1.00 91.81 67 ALA A C 1
ATOM 560 O O . ALA A 1 67 ? 18.274 11.205 -20.926 1.00 91.81 67 ALA A O 1
ATOM 561 N N . GLU A 1 68 ? 19.168 11.654 -22.934 1.00 92.00 68 GLU A N 1
ATOM 562 C CA . GLU A 1 68 ? 20.183 12.588 -22.434 1.00 92.00 68 GLU A CA 1
ATOM 563 C C . GLU A 1 68 ? 19.548 13.824 -21.778 1.00 92.00 68 GLU A C 1
ATOM 565 O O . GLU A 1 68 ? 19.913 14.191 -20.661 1.00 92.00 68 GLU A O 1
ATOM 570 N N . TYR A 1 69 ? 18.535 14.425 -22.411 1.00 92.50 69 TYR A N 1
ATOM 571 C CA . TYR A 1 69 ? 17.814 15.565 -21.835 1.00 92.50 69 TYR A CA 1
ATOM 572 C C . TYR A 1 69 ? 17.183 15.227 -20.472 1.00 92.50 69 TYR A C 1
ATOM 574 O O . TYR A 1 69 ? 17.353 15.961 -19.495 1.00 92.50 69 TYR A O 1
ATOM 582 N N . MET A 1 70 ? 16.500 14.083 -20.384 1.00 90.69 70 MET A N 1
ATOM 583 C CA . MET A 1 70 ? 15.890 13.595 -19.144 1.00 90.69 70 MET A CA 1
ATOM 584 C C . MET A 1 70 ? 16.937 13.281 -18.071 1.00 90.69 70 MET A C 1
ATOM 586 O O . MET A 1 70 ? 16.766 13.658 -16.910 1.00 90.69 70 MET A O 1
ATOM 590 N N . HIS A 1 71 ? 18.033 12.620 -18.453 1.00 90.44 71 HIS A N 1
ATOM 591 C CA . HIS A 1 71 ? 19.137 12.290 -17.553 1.00 90.44 71 HIS A CA 1
ATOM 592 C C . HIS A 1 71 ? 19.757 13.549 -16.950 1.00 90.44 71 HIS A C 1
ATOM 594 O O . HIS A 1 71 ? 19.956 13.611 -15.740 1.00 90.44 71 HIS A O 1
ATOM 600 N N . GLN A 1 72 ? 19.976 14.597 -17.749 1.00 88.94 72 GLN A N 1
ATOM 601 C CA . GLN A 1 72 ? 20.502 15.871 -17.253 1.00 88.94 72 GLN A CA 1
ATOM 602 C C . GLN A 1 72 ? 19.555 16.570 -16.266 1.00 88.94 72 GLN A C 1
ATOM 604 O O . GLN A 1 72 ? 20.024 17.158 -15.286 1.00 88.94 72 GLN A O 1
ATOM 609 N N . ILE A 1 73 ? 18.234 16.499 -16.482 1.00 88.31 73 ILE A N 1
ATOM 610 C CA . ILE A 1 73 ? 17.240 17.033 -15.535 1.00 88.31 73 ILE A CA 1
ATOM 611 C C . ILE A 1 73 ? 17.311 16.278 -14.205 1.00 88.31 73 ILE A C 1
ATOM 613 O O . ILE A 1 73 ? 17.434 16.898 -13.148 1.00 88.31 73 ILE A O 1
ATOM 617 N N . LEU A 1 74 ? 17.283 14.946 -14.254 1.00 86.31 74 LEU A N 1
ATOM 618 C CA . LEU A 1 74 ? 17.301 14.101 -13.057 1.00 86.31 74 LEU A CA 1
ATOM 619 C C . LEU A 1 74 ? 18.627 14.210 -12.307 1.00 86.31 74 LEU A C 1
ATOM 621 O O . LEU A 1 74 ? 18.653 14.291 -11.079 1.00 86.31 74 LEU A O 1
ATOM 625 N N . ARG A 1 75 ? 19.733 14.318 -13.044 1.00 83.19 75 ARG A N 1
ATOM 626 C CA . ARG A 1 75 ? 21.059 14.553 -12.484 1.00 83.19 75 ARG A CA 1
ATOM 627 C C . ARG A 1 75 ? 21.085 15.822 -11.644 1.00 83.19 75 ARG A C 1
ATOM 629 O O . ARG A 1 75 ? 21.617 15.768 -10.542 1.00 83.19 75 ARG A O 1
ATOM 636 N N . LYS A 1 76 ? 20.501 16.942 -12.089 1.00 82.75 76 LYS A N 1
ATOM 637 C CA . LYS A 1 76 ? 20.461 18.186 -11.286 1.00 82.75 76 LYS A CA 1
ATOM 638 C C . LYS A 1 76 ? 19.785 17.991 -9.925 1.00 82.75 76 LYS A C 1
ATOM 640 O O . LYS A 1 76 ? 20.228 18.594 -8.953 1.00 82.75 76 LYS A O 1
ATOM 645 N N . LEU A 1 77 ? 18.771 17.128 -9.855 1.00 79.12 77 LEU A N 1
ATOM 646 C CA . LEU A 1 77 ? 18.063 16.801 -8.613 1.00 79.12 77 LEU A CA 1
ATOM 647 C C . LEU A 1 77 ? 18.908 15.919 -7.677 1.00 79.12 77 LEU A C 1
ATOM 649 O O . LEU A 1 77 ? 18.840 16.069 -6.464 1.00 79.12 77 LEU A O 1
ATOM 653 N N . ILE A 1 78 ? 19.737 15.029 -8.231 1.00 75.25 78 ILE A N 1
ATOM 654 C CA . ILE A 1 78 ? 20.559 14.072 -7.464 1.00 75.25 78 ILE A CA 1
ATOM 655 C C . ILE A 1 78 ? 21.918 14.668 -7.057 1.00 75.25 78 ILE A C 1
ATOM 657 O O . ILE A 1 78 ? 22.413 14.412 -5.957 1.00 75.25 78 ILE A O 1
ATOM 661 N N . SER A 1 79 ? 22.507 15.514 -7.911 1.00 62.78 79 SER A N 1
ATOM 662 C CA . SER A 1 79 ? 23.855 16.103 -7.758 1.00 62.78 79 SER A CA 1
ATOM 663 C C . SER A 1 79 ? 24.027 16.954 -6.499 1.00 62.78 79 SER A C 1
ATOM 665 O O . SER A 1 79 ? 25.153 17.247 -6.114 1.00 62.78 79 SER A O 1
ATOM 667 N N . GLN A 1 80 ? 22.935 17.354 -5.845 1.00 57.41 80 GLN A N 1
ATOM 668 C CA . GLN A 1 80 ? 22.978 18.078 -4.573 1.00 57.41 80 GLN A CA 1
ATOM 669 C C . GLN A 1 80 ? 23.427 17.198 -3.389 1.00 57.41 80 GLN A C 1
ATOM 671 O O . GLN A 1 80 ? 23.702 17.729 -2.318 1.00 57.41 80 GLN A O 1
ATOM 676 N N . SER A 1 81 ? 23.517 15.873 -3.565 1.00 54.16 81 SER A N 1
ATOM 677 C CA . SER A 1 81 ? 23.701 14.912 -2.466 1.00 54.16 81 SER A CA 1
ATOM 678 C C . SER A 1 81 ? 24.890 13.951 -2.608 1.00 54.16 81 SER A C 1
ATOM 680 O O . SER A 1 81 ? 25.180 13.213 -1.669 1.00 54.16 81 SER A O 1
ATOM 682 N N . SER A 1 82 ? 25.597 13.908 -3.746 1.00 54.09 82 SER A N 1
ATOM 683 C CA . SER A 1 82 ? 26.683 12.934 -3.967 1.00 54.09 82 SER A CA 1
ATOM 684 C C . SER A 1 82 ? 27.791 13.444 -4.893 1.00 54.09 82 SER A C 1
ATOM 686 O O . SER A 1 82 ? 27.536 14.084 -5.914 1.00 54.09 82 SER A O 1
ATOM 688 N N . SER A 1 83 ? 29.036 13.128 -4.521 1.00 52.69 83 SER A N 1
ATOM 689 C CA . SER A 1 83 ? 30.273 13.453 -5.237 1.00 52.69 83 SER A CA 1
ATOM 690 C C . SER A 1 83 ? 30.241 12.912 -6.669 1.00 52.69 83 SER A C 1
ATOM 692 O O . SER A 1 83 ? 30.150 11.706 -6.886 1.00 52.69 83 SER A O 1
ATOM 694 N N . SER A 1 84 ? 30.293 13.810 -7.654 1.00 55.38 84 SER A N 1
ATOM 695 C CA . SER A 1 84 ? 30.132 13.474 -9.072 1.00 55.38 84 SER A CA 1
ATOM 696 C C . SER A 1 84 ? 31.316 12.662 -9.604 1.00 55.38 84 SER A C 1
ATOM 698 O O . SER A 1 84 ? 32.441 13.155 -9.620 1.00 55.38 84 SER A O 1
ATOM 700 N N . SER A 1 85 ? 31.061 11.446 -10.088 1.00 59.59 85 SER A N 1
ATOM 701 C CA . SER A 1 85 ? 32.014 10.690 -10.910 1.00 59.59 85 SER A CA 1
ATOM 702 C C . SER A 1 85 ? 31.805 11.017 -12.396 1.00 59.59 85 SER A C 1
ATOM 704 O O . SER A 1 85 ? 30.692 11.320 -12.825 1.00 59.59 85 SER A O 1
ATOM 706 N N . GLU A 1 86 ? 32.873 10.992 -13.200 1.00 60.34 86 GLU A N 1
ATOM 707 C CA . GLU A 1 86 ? 32.836 11.372 -14.628 1.00 60.34 86 GLU A CA 1
ATOM 708 C C . GLU A 1 86 ? 31.868 10.509 -15.463 1.00 60.34 86 GLU A C 1
ATOM 710 O O . GLU A 1 86 ? 31.305 10.968 -16.452 1.00 60.34 86 GLU A O 1
ATOM 715 N N . GLN A 1 87 ? 31.587 9.277 -15.035 1.00 60.19 87 GLN A N 1
ATOM 716 C CA . GLN A 1 87 ? 30.648 8.373 -15.714 1.00 60.19 87 GLN A CA 1
ATOM 717 C C . GLN A 1 87 ? 29.174 8.800 -15.585 1.00 60.19 87 GLN A C 1
ATOM 719 O O . GLN A 1 87 ? 28.335 8.333 -16.351 1.00 60.19 87 GLN A O 1
ATOM 724 N N . ASP A 1 88 ? 28.851 9.719 -14.669 1.00 68.06 88 ASP A N 1
ATOM 725 C CA . ASP A 1 88 ? 27.491 10.244 -14.493 1.00 68.06 88 ASP A CA 1
ATOM 726 C C . ASP A 1 88 ? 27.197 11.478 -15.356 1.00 68.06 88 ASP A C 1
ATOM 728 O O . ASP A 1 88 ? 26.104 12.046 -15.268 1.00 68.06 88 ASP A O 1
ATOM 732 N N . LEU A 1 89 ? 28.155 11.921 -16.179 1.00 74.75 89 LEU A N 1
ATOM 733 C CA . LEU A 1 89 ? 28.011 13.108 -17.028 1.00 74.75 89 LEU A CA 1
ATOM 734 C C . LEU A 1 89 ? 26.950 12.933 -18.120 1.00 74.75 89 LEU A C 1
ATOM 736 O O . LEU A 1 89 ? 26.226 13.884 -18.399 1.00 74.75 89 LEU A O 1
ATOM 740 N N . SER A 1 90 ? 26.844 11.738 -18.700 1.00 85.19 90 SER A N 1
ATOM 741 C CA . SER A 1 90 ? 25.914 11.436 -19.789 1.00 85.19 90 SER A CA 1
ATOM 742 C C . SER A 1 90 ? 25.356 10.026 -19.642 1.00 85.19 90 SER A C 1
ATOM 744 O O . SER A 1 90 ? 26.042 9.122 -19.158 1.00 85.19 90 SER A O 1
ATOM 746 N N . VAL A 1 91 ? 24.117 9.831 -20.098 1.00 86.62 91 VAL A N 1
ATOM 747 C CA . VAL A 1 91 ? 23.477 8.508 -20.103 1.00 86.62 91 VAL A CA 1
ATOM 748 C C . VAL A 1 91 ? 24.223 7.522 -21.009 1.00 86.62 91 VAL A C 1
ATOM 750 O O . VAL A 1 91 ? 24.270 6.331 -20.712 1.00 86.62 91 VAL A O 1
ATOM 753 N N . HIS A 1 92 ? 24.889 8.023 -22.054 1.00 87.69 92 HIS A N 1
ATOM 754 C CA . HIS A 1 92 ? 25.617 7.224 -23.045 1.00 87.69 92 HIS A CA 1
ATOM 755 C C . HIS A 1 92 ? 26.843 6.498 -22.477 1.00 87.69 92 HIS A C 1
ATOM 757 O O . HIS A 1 92 ? 27.326 5.532 -23.063 1.00 87.69 92 HIS A O 1
ATOM 763 N N . PHE A 1 93 ? 27.364 6.950 -21.334 1.00 87.06 93 PHE A N 1
ATOM 764 C CA . PHE A 1 93 ? 28.504 6.312 -20.666 1.00 87.06 93 PHE A CA 1
ATOM 765 C C . PHE A 1 93 ? 28.078 5.285 -19.618 1.00 87.06 93 PHE A C 1
ATOM 767 O O . PHE A 1 93 ? 28.926 4.650 -18.986 1.00 87.06 93 PHE A O 1
ATOM 774 N N . GLN A 1 94 ? 26.772 5.104 -19.423 1.00 83.56 94 GLN A N 1
ATOM 775 C CA . GLN A 1 94 ? 26.245 4.202 -18.417 1.00 83.56 94 GLN A CA 1
ATOM 776 C C . GLN A 1 94 ? 25.949 2.823 -19.004 1.00 83.56 94 GLN A C 1
ATOM 778 O O . GLN A 1 94 ? 25.406 2.666 -20.093 1.00 83.56 94 GLN A O 1
ATOM 783 N N . MET A 1 95 ? 26.286 1.790 -18.233 1.00 85.62 95 MET A N 1
ATOM 784 C CA . MET A 1 95 ? 25.951 0.415 -18.589 1.00 85.62 95 MET A CA 1
ATOM 785 C C . MET A 1 95 ? 24.445 0.171 -18.471 1.00 85.62 95 MET A C 1
ATOM 787 O O . MET A 1 95 ? 23.795 0.648 -17.533 1.00 85.62 95 MET A O 1
ATOM 791 N N . ILE A 1 96 ? 23.914 -0.654 -19.378 1.00 83.81 96 ILE A N 1
ATOM 792 C CA . ILE A 1 96 ? 22.528 -1.124 -19.316 1.00 83.81 96 ILE A CA 1
ATOM 793 C C . ILE A 1 96 ? 22.293 -1.800 -17.951 1.00 83.81 96 ILE A C 1
ATOM 795 O O . ILE A 1 96 ? 23.081 -2.665 -17.542 1.00 83.81 96 ILE A O 1
ATOM 799 N N . PRO A 1 97 ? 21.220 -1.430 -17.229 1.00 85.56 97 PRO A N 1
ATOM 800 C CA . PRO A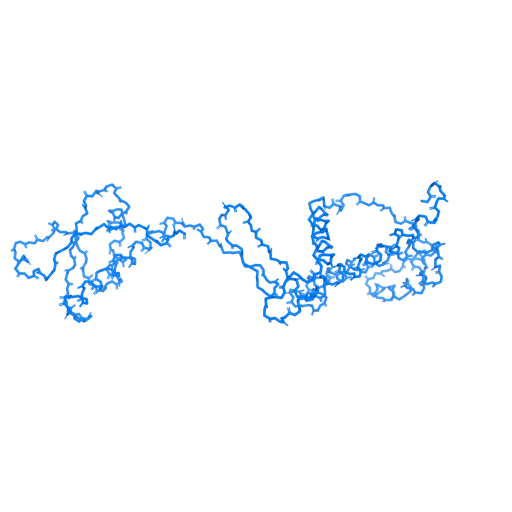 1 97 ? 20.946 -1.964 -15.904 1.00 85.56 97 PRO A CA 1
ATOM 801 C C . PRO A 1 97 ? 20.685 -3.474 -15.954 1.00 85.56 97 PRO A C 1
ATOM 803 O O . PRO A 1 97 ? 19.928 -3.977 -16.786 1.00 85.56 97 PRO A O 1
ATOM 806 N N . LYS A 1 98 ? 21.296 -4.216 -15.023 1.00 84.56 98 LYS A N 1
ATOM 807 C CA . LYS A 1 98 ? 21.062 -5.657 -14.864 1.00 84.56 98 LYS A CA 1
ATOM 808 C C . LYS A 1 98 ? 19.859 -5.901 -13.955 1.00 84.56 98 LYS A C 1
ATOM 810 O O . LYS A 1 98 ? 19.744 -5.295 -12.894 1.00 84.56 98 LYS A O 1
ATOM 815 N N . SER A 1 99 ? 18.990 -6.832 -14.345 1.00 84.44 99 SER A N 1
ATOM 816 C CA . SER A 1 99 ? 17.814 -7.208 -13.553 1.00 84.44 99 SER A CA 1
ATOM 817 C C . SER A 1 99 ? 18.217 -7.869 -12.229 1.00 84.44 99 SER A C 1
ATOM 819 O O . SER A 1 99 ? 18.872 -8.914 -12.216 1.00 84.44 99 SER A O 1
ATOM 821 N N . GLN A 1 100 ? 17.790 -7.282 -11.110 1.00 81.44 100 GLN A N 1
ATOM 822 C CA . GLN A 1 100 ? 17.985 -7.831 -9.768 1.00 81.44 100 GLN A CA 1
ATOM 823 C C . GLN A 1 100 ? 16.742 -8.612 -9.330 1.00 81.44 100 GLN A C 1
ATOM 825 O O . GLN A 1 100 ? 15.772 -8.054 -8.822 1.00 81.44 100 GLN A O 1
ATOM 830 N N . LYS A 1 101 ? 16.772 -9.937 -9.512 1.00 78.25 101 LYS A N 1
ATOM 831 C CA . LYS A 1 101 ? 15.639 -10.825 -9.183 1.00 78.25 101 LYS A CA 1
ATOM 832 C C . LYS A 1 101 ? 15.299 -10.870 -7.687 1.00 78.25 101 LYS A C 1
ATOM 834 O O . LYS A 1 101 ? 14.191 -11.260 -7.342 1.00 78.25 101 LYS A O 1
ATOM 839 N N . SER A 1 102 ? 16.227 -10.475 -6.816 1.00 78.31 102 SER A N 1
ATOM 840 C CA . SER A 1 102 ? 16.047 -10.447 -5.359 1.00 78.31 102 SER A CA 1
ATOM 841 C C . SER A 1 102 ? 15.026 -9.412 -4.886 1.00 78.31 102 SER A C 1
ATOM 843 O O . SER A 1 102 ? 14.408 -9.610 -3.848 1.00 78.31 102 SER A O 1
ATOM 845 N N . LEU A 1 103 ? 14.821 -8.334 -5.647 1.00 73.81 103 LEU A N 1
ATOM 846 C CA . LEU A 1 103 ? 13.878 -7.264 -5.304 1.00 73.81 103 LEU A CA 1
ATOM 847 C C . LEU A 1 103 ? 12.431 -7.595 -5.702 1.00 73.81 103 LEU A C 1
ATOM 849 O O . LEU A 1 103 ? 11.508 -6.853 -5.374 1.00 73.81 103 LEU A O 1
ATOM 853 N N . VAL A 1 104 ? 12.210 -8.706 -6.415 1.00 78.88 104 VAL A N 1
ATOM 854 C CA . VAL A 1 104 ? 10.882 -9.084 -6.904 1.00 78.88 104 VAL A CA 1
ATOM 855 C C . VAL A 1 104 ? 10.134 -9.861 -5.829 1.00 78.88 104 VAL A C 1
ATOM 857 O O . VAL A 1 104 ? 10.361 -11.054 -5.623 1.00 78.88 104 VAL A O 1
ATOM 860 N N . ASN A 1 105 ? 9.173 -9.199 -5.189 1.00 82.06 105 ASN A N 1
ATOM 861 C CA . ASN A 1 105 ? 8.221 -9.872 -4.318 1.00 82.06 105 ASN A CA 1
ATOM 862 C C . ASN A 1 105 ? 7.098 -10.505 -5.157 1.00 82.06 105 ASN A C 1
ATOM 864 O O . ASN A 1 105 ? 6.256 -9.809 -5.728 1.00 82.06 105 ASN A O 1
ATOM 868 N N . LYS A 1 106 ? 7.089 -11.841 -5.227 1.00 82.19 106 LYS A N 1
ATOM 869 C CA . LYS A 1 106 ? 6.093 -12.602 -5.997 1.00 82.19 106 LYS A CA 1
ATOM 870 C C . LYS A 1 106 ? 4.662 -12.376 -5.511 1.00 82.19 106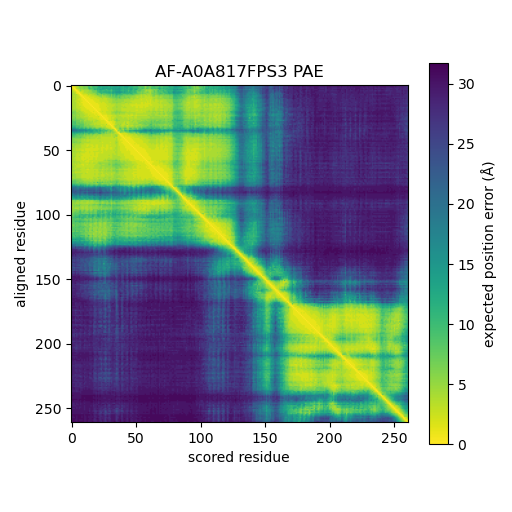 LYS A C 1
ATOM 872 O O . LYS A 1 106 ? 3.766 -12.334 -6.347 1.00 82.19 106 LYS A O 1
ATOM 877 N N . ASN A 1 107 ? 4.459 -12.202 -4.205 1.00 76.00 107 ASN A N 1
ATOM 878 C CA . ASN A 1 107 ? 3.125 -12.012 -3.639 1.00 76.00 107 ASN A CA 1
ATOM 879 C C . ASN A 1 107 ? 2.549 -10.677 -4.107 1.00 76.00 107 ASN A C 1
ATOM 881 O O . ASN A 1 107 ? 1.477 -10.656 -4.692 1.00 76.00 107 ASN A O 1
ATOM 885 N N . ILE A 1 108 ? 3.317 -9.590 -3.959 1.00 77.44 108 ILE A N 1
ATOM 886 C CA . ILE A 1 108 ? 2.898 -8.246 -4.389 1.00 77.44 108 ILE A CA 1
ATOM 887 C C . ILE A 1 108 ? 2.607 -8.225 -5.890 1.00 77.44 108 ILE A C 1
ATOM 889 O O . ILE A 1 108 ? 1.592 -7.677 -6.310 1.00 77.44 108 ILE A O 1
ATOM 893 N N . LYS A 1 109 ? 3.464 -8.860 -6.699 1.00 78.31 109 LYS A N 1
ATOM 894 C CA . LYS A 1 109 ? 3.238 -8.958 -8.142 1.00 78.31 109 LYS A CA 1
ATOM 895 C C . LYS A 1 109 ? 1.919 -9.673 -8.458 1.00 78.31 109 LYS A C 1
ATOM 897 O O . LYS A 1 109 ? 1.126 -9.146 -9.223 1.00 78.31 109 LYS A O 1
ATOM 902 N N . CYS A 1 110 ? 1.673 -10.828 -7.839 1.00 77.06 110 CYS A N 1
ATOM 903 C CA . CYS A 1 110 ? 0.442 -11.589 -8.048 1.00 77.06 110 CYS A CA 1
ATOM 904 C C . CYS A 1 110 ? -0.803 -10.796 -7.628 1.00 77.06 110 CYS A C 1
ATOM 906 O O . CYS A 1 110 ? -1.819 -10.849 -8.315 1.00 77.06 110 CYS A O 1
ATOM 908 N N . THR A 1 111 ? -0.724 -10.041 -6.528 1.00 73.56 111 THR A N 1
ATOM 909 C CA . THR A 1 111 ? -1.817 -9.175 -6.074 1.00 73.56 111 THR A CA 1
ATOM 910 C C . THR A 1 111 ? -2.090 -8.054 -7.073 1.00 73.56 111 THR A C 1
ATOM 912 O O . THR A 1 111 ? -3.244 -7.818 -7.412 1.00 73.56 111 THR A O 1
ATOM 915 N N . ILE A 1 112 ? -1.050 -7.382 -7.580 1.00 75.50 112 ILE A N 1
ATOM 916 C CA . ILE A 1 112 ? -1.208 -6.308 -8.573 1.00 75.50 112 ILE A CA 1
ATOM 917 C C . ILE A 1 112 ? -1.764 -6.862 -9.889 1.00 75.50 112 ILE A C 1
ATOM 919 O O . ILE A 1 112 ? -2.690 -6.272 -10.433 1.00 75.50 112 ILE A O 1
ATOM 923 N N . ASP A 1 113 ? -1.259 -8.004 -10.364 1.00 78.06 113 ASP A N 1
ATOM 924 C CA . ASP A 1 113 ? -1.752 -8.658 -11.583 1.00 78.06 113 ASP A CA 1
ATOM 925 C C . ASP A 1 113 ? -3.242 -9.047 -11.432 1.00 78.06 113 ASP A C 1
ATOM 927 O O . ASP A 1 113 ? -4.040 -8.851 -12.353 1.00 78.06 113 ASP A O 1
ATOM 931 N N . ALA A 1 114 ? -3.647 -9.534 -10.251 1.00 77.62 114 ALA A N 1
ATOM 932 C CA . ALA A 1 114 ? -5.047 -9.831 -9.947 1.00 77.62 114 ALA A CA 1
ATOM 933 C C . ALA A 1 114 ? -5.917 -8.564 -9.961 1.00 77.62 114 ALA A C 1
ATOM 935 O O . ALA A 1 114 ? -6.957 -8.562 -10.614 1.00 77.62 114 ALA A O 1
ATOM 936 N N . ILE A 1 115 ? -5.466 -7.477 -9.319 1.00 73.00 115 ILE A N 1
ATOM 937 C CA . ILE A 1 115 ? -6.183 -6.191 -9.302 1.00 73.00 115 ILE A CA 1
ATOM 938 C C . ILE A 1 115 ? -6.334 -5.637 -10.725 1.00 73.00 115 ILE A C 1
ATOM 940 O O . ILE A 1 115 ? -7.426 -5.235 -11.117 1.00 73.00 115 ILE A O 1
ATOM 944 N N . GLN A 1 116 ? -5.259 -5.657 -11.516 1.00 72.69 116 GLN A N 1
ATOM 945 C CA . GLN A 1 116 ? -5.271 -5.223 -12.915 1.00 72.69 116 GLN A CA 1
ATOM 946 C C . GLN A 1 116 ? -6.294 -5.997 -13.743 1.00 72.69 116 GLN A C 1
ATOM 948 O O . GLN A 1 116 ? -7.053 -5.396 -14.497 1.00 72.69 116 GLN A O 1
ATOM 953 N N . THR A 1 117 ? -6.346 -7.317 -13.557 1.00 77.25 117 THR A N 1
ATOM 954 C CA . THR A 1 117 ? -7.306 -8.176 -14.256 1.00 77.25 117 THR A CA 1
ATOM 955 C C . THR A 1 117 ? -8.736 -7.864 -13.821 1.00 77.25 117 THR A C 1
ATOM 957 O O . THR A 1 117 ? -9.608 -7.728 -14.669 1.00 77.25 117 THR A O 1
ATOM 960 N N . THR A 1 118 ? -8.989 -7.695 -12.519 1.00 71.50 118 THR A N 1
ATOM 961 C CA . THR A 1 118 ? -10.335 -7.365 -12.025 1.00 71.50 118 THR A CA 1
ATOM 962 C C . THR A 1 118 ? -10.815 -5.992 -12.480 1.00 71.50 118 THR A C 1
ATOM 964 O O . THR A 1 118 ? -11.975 -5.869 -12.846 1.00 71.50 118 THR A O 1
ATOM 967 N N . ILE A 1 119 ? -9.946 -4.973 -12.497 1.00 68.00 119 ILE A N 1
ATOM 968 C CA . ILE A 1 119 ? -10.326 -3.632 -12.963 1.00 68.00 119 ILE A CA 1
ATOM 969 C C . ILE A 1 119 ? -10.561 -3.641 -14.474 1.00 68.00 119 ILE A C 1
ATOM 971 O O . ILE A 1 119 ? -11.561 -3.091 -14.910 1.00 68.00 119 ILE A O 1
ATOM 975 N N . GLY A 1 120 ? -9.722 -4.334 -15.252 1.00 67.56 120 GLY A N 1
ATOM 976 C CA . GLY A 1 120 ? -9.952 -4.492 -16.691 1.00 67.56 120 GLY A CA 1
ATOM 977 C C . GLY A 1 120 ? -11.291 -5.167 -17.002 1.00 67.56 120 GLY A C 1
ATOM 978 O O . GLY A 1 120 ? -12.022 -4.697 -17.860 1.00 67.56 120 GLY A O 1
ATOM 979 N N . LEU A 1 121 ? -11.669 -6.202 -16.240 1.00 69.25 121 LEU A N 1
ATOM 980 C CA . LEU A 1 121 ? -12.984 -6.842 -16.376 1.00 69.25 121 LEU A CA 1
ATOM 981 C C . LEU A 1 121 ? -14.145 -5.894 -16.033 1.00 69.25 121 LEU A C 1
ATOM 983 O O . LEU A 1 121 ? -15.189 -5.962 -16.668 1.00 69.25 121 LEU A O 1
ATOM 987 N N . ILE A 1 122 ? -13.973 -5.013 -15.044 1.00 63.03 122 ILE A N 1
ATOM 988 C CA . ILE A 1 122 ? -14.986 -4.011 -14.674 1.00 63.03 122 ILE A CA 1
ATOM 989 C C . ILE A 1 122 ? -15.091 -2.913 -15.744 1.00 63.03 122 ILE A C 1
ATOM 991 O O . ILE A 1 122 ? -16.188 -2.447 -16.032 1.00 63.03 122 ILE A O 1
ATOM 995 N N . GLU A 1 123 ? -13.972 -2.502 -16.342 1.00 61.38 123 GLU A N 1
ATOM 996 C CA . GLU A 1 123 ? -13.950 -1.522 -17.435 1.00 61.38 123 GLU A CA 1
ATOM 997 C C . GLU A 1 123 ? -14.566 -2.088 -18.730 1.00 61.38 123 GLU A C 1
ATOM 999 O O . GLU A 1 123 ? -15.287 -1.365 -19.420 1.00 61.38 123 GLU A O 1
ATOM 1004 N N . ASP A 1 124 ? -14.342 -3.374 -19.028 1.00 61.44 124 ASP A N 1
ATOM 1005 C CA . ASP A 1 124 ? -14.873 -4.058 -20.219 1.00 61.44 124 ASP A CA 1
ATOM 1006 C C . ASP A 1 124 ? -16.385 -4.356 -20.127 1.00 61.44 124 ASP A C 1
ATOM 1008 O O . ASP A 1 124 ? -17.084 -4.309 -21.140 1.00 61.44 124 ASP A O 1
ATOM 1012 N N . GLU A 1 125 ? -16.915 -4.628 -18.928 1.00 57.62 125 GLU A N 1
ATOM 1013 C CA . GLU A 1 125 ? -18.358 -4.843 -18.690 1.00 57.62 125 GLU A CA 1
ATOM 1014 C C . GLU A 1 125 ? -19.166 -3.523 -18.671 1.00 57.62 125 GLU A C 1
ATOM 1016 O O . GLU A 1 125 ? -20.399 -3.541 -18.629 1.00 57.62 125 GLU A O 1
ATOM 1021 N N . GLY A 1 126 ? -18.493 -2.366 -18.756 1.00 51.50 126 GLY A N 1
ATOM 1022 C CA . GLY A 1 126 ? -19.109 -1.048 -18.588 1.00 51.50 126 GLY A CA 1
ATOM 1023 C C . GLY A 1 126 ? -19.555 -0.793 -17.139 1.00 51.50 126 GLY A C 1
ATOM 1024 O O . GLY A 1 126 ? -19.474 -1.688 -16.298 1.00 51.50 126 GLY A O 1
ATOM 1025 N N . PRO A 1 127 ? -20.011 0.432 -16.797 1.00 49.97 127 PRO A N 1
ATOM 1026 C CA . PRO A 1 127 ? -20.437 0.746 -15.435 1.00 49.97 127 PRO A CA 1
ATOM 1027 C C . PRO A 1 127 ? -21.479 -0.278 -14.984 1.00 49.97 127 PRO A C 1
ATOM 1029 O O . PRO A 1 127 ? -22.549 -0.391 -15.588 1.00 49.97 127 PRO A O 1
ATOM 1032 N N . LEU A 1 128 ? -21.136 -1.041 -13.940 1.00 45.91 128 LEU A N 1
ATOM 1033 C CA . LEU A 1 128 ? -22.005 -2.052 -13.353 1.00 45.91 128 LEU A CA 1
ATOM 1034 C C . LEU A 1 128 ? -23.271 -1.350 -12.866 1.00 45.91 128 LEU A C 1
ATOM 1036 O O . LEU A 1 128 ? -23.281 -0.788 -11.781 1.00 45.91 128 LEU A O 1
ATOM 1040 N N . THR A 1 129 ? -24.313 -1.405 -13.694 1.00 44.62 129 THR A N 1
ATOM 1041 C CA . THR A 1 129 ? -25.718 -1.089 -13.412 1.00 44.62 129 THR A CA 1
ATOM 1042 C C . THR A 1 129 ? -25.968 0.182 -12.600 1.00 44.62 129 THR A C 1
ATOM 1044 O O . THR A 1 129 ? -25.724 0.245 -11.403 1.00 44.62 129 THR A O 1
ATOM 1047 N N . THR A 1 130 ? -26.612 1.147 -13.255 1.00 40.53 130 THR A N 1
ATOM 1048 C CA . THR A 1 130 ? -27.385 2.240 -12.654 1.00 40.53 130 THR A CA 1
ATOM 1049 C C . THR A 1 130 ? -28.142 1.786 -11.398 1.00 40.53 130 THR A C 1
ATOM 1051 O O . THR A 1 130 ? -29.240 1.233 -11.490 1.00 40.53 130 THR A O 1
ATOM 1054 N N . ILE A 1 131 ? -27.565 2.014 -10.223 1.00 46.94 131 ILE A N 1
ATOM 1055 C CA . ILE A 1 131 ? -28.322 2.113 -8.981 1.00 46.94 131 ILE A CA 1
ATOM 1056 C C . ILE A 1 131 ? -28.527 3.622 -8.814 1.00 46.94 131 ILE A C 1
ATOM 1058 O O . ILE A 1 131 ? -27.592 4.335 -8.467 1.00 46.94 131 ILE A O 1
ATOM 1062 N N . ASP A 1 132 ? -29.717 4.099 -9.186 1.00 47.53 132 ASP A N 1
ATOM 1063 C CA . ASP A 1 132 ? -30.171 5.497 -9.084 1.00 47.53 132 ASP A CA 1
ATOM 1064 C C . ASP A 1 132 ? -29.345 6.551 -9.861 1.00 47.53 132 ASP A C 1
ATOM 1066 O O . ASP A 1 132 ? -28.820 7.495 -9.278 1.00 47.53 132 ASP A O 1
ATOM 1070 N N . ASP A 1 133 ? -29.249 6.424 -11.193 1.00 53.88 133 ASP A N 1
ATOM 1071 C CA . ASP A 1 133 ? -28.736 7.465 -12.118 1.00 53.88 133 ASP A CA 1
ATOM 1072 C C . ASP A 1 133 ? -27.300 7.995 -11.876 1.00 53.88 133 ASP A C 1
ATOM 1074 O O . ASP A 1 133 ? -26.865 8.944 -12.532 1.00 53.88 133 ASP A O 1
ATOM 1078 N N . ALA A 1 134 ? -26.517 7.369 -10.996 1.00 52.53 134 ALA A N 1
ATOM 1079 C CA . ALA A 1 134 ? -25.109 7.700 -10.800 1.00 52.53 134 ALA A CA 1
ATOM 1080 C C . ALA A 1 134 ? -24.217 6.886 -11.756 1.00 52.53 134 ALA A C 1
ATOM 1082 O O . ALA A 1 134 ? -24.165 5.656 -11.690 1.00 52.53 134 ALA A O 1
ATOM 1083 N N . SER A 1 135 ? -23.496 7.570 -12.648 1.00 49.16 135 SER A N 1
ATOM 1084 C CA . SER A 1 135 ? -22.431 6.969 -13.454 1.00 49.16 135 SER A CA 1
ATOM 1085 C C . SER A 1 135 ? -21.202 6.748 -12.577 1.00 49.16 135 SER A C 1
ATOM 1087 O O . SER A 1 135 ? -20.554 7.713 -12.184 1.00 49.16 135 SER A O 1
ATOM 1089 N N . ILE A 1 136 ? -20.893 5.491 -12.266 1.00 50.44 136 ILE A N 1
ATOM 1090 C CA . ILE A 1 136 ? -19.673 5.122 -11.543 1.00 50.44 136 ILE A CA 1
ATOM 1091 C C . ILE A 1 136 ? -18.520 5.133 -12.550 1.00 50.44 136 ILE A C 1
ATOM 1093 O O . ILE A 1 136 ? -18.500 4.324 -13.482 1.00 50.44 136 ILE A O 1
ATOM 1097 N N . GLU A 1 137 ? -17.576 6.057 -12.386 1.00 52.72 137 GLU A N 1
ATOM 1098 C CA . GLU A 1 137 ? -16.382 6.146 -13.226 1.00 52.72 137 GLU A CA 1
ATOM 1099 C C . GLU A 1 137 ? -15.232 5.307 -12.636 1.00 52.72 137 GLU A C 1
ATOM 1101 O O . GLU A 1 137 ? -15.213 4.965 -11.454 1.00 52.72 137 GLU A O 1
ATOM 1106 N N . SER A 1 138 ? -14.208 4.995 -13.440 1.00 50.81 138 SER A N 1
ATOM 1107 C CA . SER A 1 138 ? -12.988 4.290 -12.978 1.00 50.81 138 SER A CA 1
ATOM 1108 C C . SER A 1 138 ? -12.225 5.031 -11.858 1.00 50.81 138 SER A C 1
ATOM 1110 O O . SER A 1 138 ? -11.285 4.498 -11.260 1.00 50.81 138 SER A O 1
ATOM 1112 N N . GLU A 1 139 ? -12.608 6.278 -11.576 1.00 51.06 139 GLU A N 1
ATOM 1113 C CA . GLU A 1 139 ? -12.105 7.107 -10.481 1.00 51.06 139 GLU A CA 1
ATOM 1114 C C . GLU A 1 139 ? -12.834 6.866 -9.144 1.00 51.06 139 GLU A C 1
ATOM 1116 O O . GLU A 1 139 ? -12.247 7.140 -8.095 1.00 51.06 139 GLU A O 1
ATOM 1121 N N . ASP A 1 140 ? -14.031 6.267 -9.168 1.00 48.88 140 ASP A N 1
ATOM 1122 C CA . ASP A 1 140 ? -14.872 5.970 -7.993 1.00 48.88 140 ASP A CA 1
ATOM 1123 C C . ASP A 1 140 ? -14.581 4.591 -7.370 1.00 48.88 140 ASP A C 1
ATOM 1125 O O . ASP A 1 140 ? -15.151 4.206 -6.344 1.00 48.88 140 ASP A O 1
ATOM 1129 N N . VAL A 1 141 ? -13.678 3.819 -7.980 1.00 51.03 141 VAL A N 1
ATOM 1130 C CA . VAL A 1 141 ? -13.325 2.468 -7.532 1.00 51.03 141 VAL A CA 1
ATOM 1131 C C . VAL A 1 141 ? -12.278 2.537 -6.418 1.00 51.03 141 VAL A C 1
ATOM 1133 O O . VAL A 1 141 ? -11.091 2.773 -6.655 1.00 51.03 141 VAL A O 1
ATOM 1136 N N . TYR A 1 142 ? -12.705 2.272 -5.181 1.00 49.44 142 TYR A N 1
ATOM 1137 C CA . TYR A 1 142 ? -11.813 2.144 -4.027 1.00 49.44 142 TYR A CA 1
ATOM 1138 C C . TYR A 1 142 ? -11.501 0.680 -3.712 1.00 49.44 142 TYR A C 1
ATOM 1140 O O . TYR A 1 142 ? -12.384 -0.173 -3.636 1.00 49.44 142 TYR A O 1
ATOM 1148 N N . ILE A 1 143 ? -10.221 0.390 -3.475 1.00 50.38 143 ILE A N 1
ATOM 1149 C CA . ILE A 1 143 ? -9.766 -0.932 -3.036 1.00 50.38 143 ILE A CA 1
ATOM 1150 C C . ILE A 1 143 ? -10.058 -1.067 -1.540 1.00 50.38 143 ILE A C 1
ATOM 1152 O O . ILE A 1 143 ? -9.435 -0.393 -0.719 1.00 50.38 143 ILE A O 1
ATOM 1156 N N . VAL A 1 144 ? -10.983 -1.959 -1.190 1.00 42.81 144 VAL A N 1
ATOM 1157 C CA . VAL A 1 144 ? -11.269 -2.342 0.197 1.00 42.81 144 VAL A CA 1
ATOM 1158 C C . VAL A 1 144 ? -10.524 -3.635 0.508 1.00 42.81 144 VAL A C 1
ATOM 1160 O O . VAL A 1 144 ? -10.733 -4.660 -0.143 1.00 42.81 144 VAL A O 1
ATOM 1163 N N . TYR A 1 145 ? -9.661 -3.608 1.522 1.00 44.03 145 TYR A N 1
ATOM 1164 C CA . TYR A 1 145 ? -9.005 -4.817 2.009 1.00 44.03 145 TYR A CA 1
ATOM 1165 C C . TYR A 1 145 ? -9.955 -5.550 2.955 1.00 44.03 145 TYR A C 1
ATOM 1167 O O . TYR A 1 145 ? -10.189 -5.104 4.075 1.00 44.03 145 TYR A O 1
ATOM 1175 N N . ARG A 1 146 ? -10.496 -6.688 2.511 1.00 43.50 146 ARG A N 1
ATOM 1176 C CA . ARG A 1 146 ? -11.210 -7.633 3.379 1.00 43.50 146 ARG A CA 1
ATOM 1177 C C . ARG A 1 146 ? -10.288 -8.787 3.738 1.00 43.50 146 ARG A C 1
ATOM 1179 O O . ARG A 1 146 ? -9.700 -9.411 2.856 1.00 43.50 146 ARG A O 1
ATOM 1186 N N . VAL A 1 147 ? -10.187 -9.094 5.026 1.00 49.03 147 VAL A N 1
ATOM 1187 C CA . VAL A 1 147 ? -9.503 -10.300 5.492 1.00 49.03 147 VAL A CA 1
ATOM 1188 C C . VAL A 1 147 ? -10.497 -11.460 5.406 1.00 49.03 147 VAL A C 1
ATOM 1190 O O . VAL A 1 147 ? -11.507 -11.481 6.097 1.00 49.03 147 VAL A O 1
ATOM 1193 N N . THR A 1 148 ? -10.242 -12.405 4.501 1.00 50.06 148 THR A N 1
ATOM 1194 C CA . THR A 1 148 ? -11.163 -13.511 4.162 1.00 50.06 148 THR A CA 1
ATOM 1195 C C . THR A 1 148 ? -11.097 -14.687 5.142 1.00 50.06 148 THR A C 1
ATOM 1197 O O . THR A 1 148 ? -11.821 -15.667 4.988 1.00 50.06 148 THR A O 1
ATOM 1200 N N . GLN A 1 149 ? -10.218 -14.622 6.142 1.00 49.69 149 GLN A N 1
ATOM 1201 C CA . GLN A 1 149 ? -10.099 -15.634 7.187 1.00 49.69 149 GLN A CA 1
ATOM 1202 C C . GLN A 1 149 ? -10.467 -15.010 8.528 1.00 49.69 149 GLN A C 1
ATOM 1204 O O . GLN A 1 149 ? -10.085 -13.876 8.796 1.00 49.69 149 GLN A O 1
ATOM 1209 N N . GLN A 1 150 ? -11.192 -15.759 9.364 1.00 53.34 150 GLN A N 1
ATOM 1210 C CA . GLN A 1 150 ? -11.467 -15.424 10.764 1.00 53.34 150 GLN A CA 1
ATOM 1211 C C . GLN A 1 150 ? -10.157 -15.371 11.563 1.00 53.34 150 GLN A C 1
ATOM 1213 O O . GLN A 1 150 ? -9.816 -16.264 12.333 1.00 53.34 150 GLN A O 1
ATOM 1218 N N . THR A 1 151 ? -9.372 -14.333 11.344 1.00 52.69 151 THR A N 1
ATOM 1219 C CA . THR A 1 151 ? -8.286 -13.936 12.222 1.00 52.69 151 THR A CA 1
ATOM 1220 C C . THR A 1 151 ? -8.833 -12.837 13.108 1.00 52.69 151 THR A C 1
ATOM 1222 O O . THR A 1 151 ? -9.515 -11.968 12.588 1.00 52.69 151 THR A O 1
ATOM 1225 N N . ARG A 1 152 ? -8.514 -12.900 14.403 1.00 56.94 152 ARG A N 1
ATOM 1226 C CA . ARG A 1 152 ? -8.431 -11.860 15.454 1.00 56.94 152 ARG A CA 1
ATOM 1227 C C . ARG A 1 152 ? -8.794 -10.390 15.141 1.00 56.94 152 ARG A C 1
ATOM 1229 O O . ARG A 1 152 ? -9.205 -9.685 16.054 1.00 56.94 152 ARG A O 1
ATOM 1236 N N . PHE A 1 153 ? -8.604 -9.921 13.915 1.00 55.94 153 PHE A N 1
ATOM 1237 C CA . PHE A 1 153 ? -8.788 -8.551 13.479 1.00 55.94 153 PHE A CA 1
ATOM 1238 C C . PHE A 1 153 ? -9.907 -8.433 12.443 1.00 55.94 153 PHE A C 1
ATOM 1240 O O . PHE A 1 153 ? -9.894 -9.136 11.431 1.00 55.94 153 PHE A O 1
ATOM 1247 N N . GLU A 1 154 ? -10.814 -7.483 12.649 1.00 59.31 154 GLU A N 1
ATOM 1248 C CA . GLU A 1 154 ? -11.712 -7.005 11.599 1.00 59.31 154 GLU A CA 1
ATOM 1249 C C . GLU A 1 154 ? -11.078 -5.785 10.924 1.00 59.31 154 GLU A C 1
ATOM 1251 O O . GLU A 1 154 ? -10.511 -4.912 11.588 1.00 59.31 154 GLU A O 1
ATOM 1256 N N . ALA A 1 155 ? -11.118 -5.752 9.593 1.00 58.84 155 ALA A N 1
ATOM 1257 C CA . ALA A 1 155 ? -10.503 -4.697 8.801 1.00 58.84 155 ALA A CA 1
ATOM 1258 C C . ALA A 1 155 ? -11.584 -3.868 8.108 1.00 58.84 155 ALA A C 1
ATOM 1260 O O . ALA A 1 155 ? -12.344 -4.393 7.293 1.00 58.84 155 ALA A O 1
ATOM 1261 N N . THR A 1 156 ? -11.604 -2.566 8.392 1.00 56.09 156 THR A N 1
ATOM 1262 C CA . THR A 1 156 ? -12.389 -1.580 7.642 1.00 56.09 156 THR A CA 1
ATOM 1263 C C . THR A 1 156 ? -11.443 -0.611 6.947 1.00 56.09 156 THR A C 1
ATOM 1265 O O . THR A 1 156 ? -10.375 -0.273 7.462 1.00 56.09 156 THR A O 1
ATOM 1268 N N . THR A 1 157 ? -11.818 -0.190 5.740 1.00 49.91 157 THR A N 1
ATOM 1269 C CA . THR A 1 157 ? -11.052 0.783 4.956 1.00 49.91 157 THR A CA 1
ATOM 1270 C C . THR A 1 157 ? -11.880 2.051 4.797 1.00 49.91 157 THR A C 1
ATOM 1272 O O . THR A 1 157 ? -12.953 2.002 4.203 1.00 49.91 157 THR A O 1
ATOM 1275 N N . GLU A 1 158 ? -11.372 3.183 5.283 1.00 46.56 158 GLU A N 1
ATOM 1276 C CA . GLU A 1 158 ? -11.998 4.493 5.087 1.00 46.56 158 GLU A CA 1
ATOM 1277 C C . GLU A 1 158 ? -10.927 5.526 4.700 1.00 46.56 158 GLU A C 1
ATOM 1279 O O . GLU A 1 158 ? -9.863 5.610 5.313 1.00 46.56 158 GLU A O 1
ATOM 1284 N N . GLN A 1 159 ? -11.168 6.270 3.614 1.00 47.38 159 GLN A N 1
ATOM 1285 C CA . GLN A 1 159 ? -10.314 7.361 3.100 1.00 47.38 159 GLN A CA 1
ATOM 1286 C C . GLN A 1 159 ? -8.819 7.035 2.862 1.00 47.38 159 GLN A C 1
ATOM 1288 O O . GLN A 1 159 ? -8.002 7.934 2.652 1.00 47.38 159 GLN A O 1
ATOM 1293 N N . GLY A 1 160 ? -8.455 5.755 2.759 1.00 47.91 160 GLY A N 1
ATOM 1294 C CA . GLY A 1 160 ? -7.073 5.305 2.542 1.00 47.91 160 GLY A CA 1
ATOM 1295 C C . GLY A 1 160 ? -6.335 4.895 3.817 1.00 47.91 160 GLY A C 1
ATOM 1296 O O . GLY A 1 160 ? -5.156 4.558 3.741 1.00 47.91 160 GLY A O 1
ATOM 1297 N N . PHE A 1 161 ? -7.022 4.874 4.959 1.00 45.62 161 PHE A N 1
ATOM 1298 C CA . PHE A 1 161 ? -6.549 4.220 6.170 1.00 45.62 161 PHE A CA 1
ATOM 1299 C C . PHE A 1 161 ? -7.156 2.821 6.260 1.00 45.62 161 PHE A C 1
ATOM 1301 O O . PHE A 1 161 ? -8.338 2.622 5.975 1.00 45.62 161 PHE A O 1
ATOM 1308 N N . VAL A 1 162 ? -6.333 1.853 6.657 1.00 50.12 162 VAL A N 1
ATOM 1309 C CA . VAL A 1 162 ? -6.797 0.517 7.033 1.00 50.12 162 VAL A CA 1
ATOM 1310 C C . VAL A 1 162 ? -6.847 0.488 8.551 1.00 50.12 162 VAL A C 1
ATOM 1312 O O . VAL A 1 162 ? -5.808 0.532 9.210 1.00 50.12 162 VAL A O 1
ATOM 1315 N N . VAL A 1 163 ? -8.057 0.448 9.098 1.00 53.53 163 VAL A N 1
ATOM 1316 C CA . VAL A 1 163 ? -8.273 0.291 10.534 1.00 53.53 163 VAL A CA 1
ATOM 1317 C C . VAL A 1 163 ? -8.408 -1.202 10.806 1.00 53.53 163 VAL A C 1
ATOM 1319 O O . VAL A 1 163 ? -9.340 -1.845 10.324 1.00 53.53 163 VAL A O 1
ATOM 1322 N N . LEU A 1 164 ? -7.446 -1.746 11.550 1.00 50.59 164 LEU A N 1
ATOM 1323 C CA . LEU A 1 164 ? -7.454 -3.118 12.054 1.00 50.59 164 LEU A CA 1
ATOM 1324 C C . LEU A 1 164 ? -7.911 -3.078 13.513 1.00 50.59 164 LEU A C 1
ATOM 1326 O O . LEU A 1 164 ? -7.166 -2.612 14.376 1.00 50.59 164 LEU A O 1
ATOM 1330 N N . LEU A 1 165 ? -9.130 -3.542 13.782 1.00 55.88 165 LEU A N 1
ATOM 1331 C CA . LEU A 1 165 ? -9.668 -3.646 15.138 1.00 55.88 165 LEU A CA 1
ATOM 1332 C C . LEU A 1 165 ? -9.480 -5.068 15.650 1.00 55.88 165 LEU A C 1
ATOM 1334 O O . LEU A 1 165 ? -9.992 -6.018 15.064 1.00 55.88 165 LEU A O 1
ATOM 1338 N N . ASP A 1 166 ? -8.714 -5.202 16.729 1.00 59.00 166 ASP A N 1
ATOM 1339 C CA . ASP A 1 166 ? -8.506 -6.461 17.435 1.00 59.00 166 ASP A CA 1
ATOM 1340 C C . ASP A 1 166 ? -9.722 -6.781 18.308 1.00 59.00 166 ASP A C 1
ATOM 1342 O O . ASP A 1 166 ? -9.994 -6.075 19.277 1.00 59.00 166 ASP A O 1
ATOM 1346 N N . PHE A 1 167 ? -10.437 -7.853 17.974 1.00 60.06 167 PHE A N 1
ATOM 1347 C CA . PHE A 1 167 ? -11.578 -8.350 18.745 1.00 60.06 167 PHE A CA 1
ATOM 1348 C C . PHE A 1 167 ? -11.235 -9.622 19.532 1.00 60.06 167 PHE A C 1
ATOM 1350 O O . PHE A 1 167 ? -12.135 -10.385 19.894 1.00 60.06 167 PHE A O 1
ATOM 1357 N N . THR A 1 168 ? -9.952 -9.901 19.818 1.00 59.41 168 THR A N 1
ATOM 1358 C CA . THR A 1 168 ? -9.638 -10.973 20.775 1.00 59.41 168 THR A CA 1
ATOM 1359 C C . THR A 1 168 ? -10.210 -10.630 22.143 1.00 59.41 168 THR A C 1
ATOM 1361 O O . THR A 1 168 ? -9.660 -9.827 22.887 1.00 59.41 168 THR A O 1
ATOM 1364 N N . ALA A 1 169 ? -11.334 -11.265 22.474 1.00 57.19 169 ALA A N 1
ATOM 1365 C CA . ALA A 1 169 ? -11.919 -11.200 23.797 1.00 57.19 169 ALA A CA 1
ATOM 1366 C C . ALA A 1 169 ? -10.949 -11.854 24.791 1.00 57.19 169 ALA A C 1
ATOM 1368 O O . ALA A 1 169 ? -10.934 -13.080 24.940 1.00 57.19 169 ALA A O 1
ATOM 1369 N N . ASP A 1 170 ? -10.120 -11.035 25.437 1.00 64.12 170 ASP A N 1
ATOM 1370 C CA . ASP A 1 170 ? -9.334 -11.464 26.586 1.00 64.12 170 ASP A CA 1
ATOM 1371 C C . ASP A 1 170 ? -10.296 -11.871 27.715 1.00 64.12 170 ASP A C 1
ATOM 1373 O O . ASP A 1 170 ? -11.428 -11.379 27.811 1.00 64.12 170 ASP A O 1
ATOM 1377 N N . ALA A 1 171 ? -9.871 -12.807 28.563 1.00 67.12 171 ALA A N 1
ATOM 1378 C CA . ALA A 1 171 ? -10.684 -13.311 29.665 1.00 67.12 171 ALA A CA 1
ATOM 1379 C C . ALA A 1 171 ? -11.170 -12.168 30.579 1.00 67.12 171 ALA A C 1
ATOM 1381 O O . ALA A 1 171 ? -12.291 -12.222 31.075 1.00 67.12 171 ALA A O 1
ATOM 1382 N N . SER A 1 172 ? -10.369 -11.105 30.710 1.00 73.38 172 SER A N 1
ATOM 1383 C CA . SER A 1 172 ? -10.711 -9.868 31.420 1.00 73.38 172 SER A CA 1
ATOM 1384 C C . SER A 1 172 ? -11.899 -9.115 30.804 1.00 73.38 172 SER A C 1
ATOM 1386 O O . SER A 1 172 ? -12.801 -8.723 31.538 1.00 73.38 172 SER A O 1
ATOM 1388 N N . MET A 1 173 ? -11.961 -8.969 29.474 1.00 73.06 173 MET A N 1
ATOM 1389 C CA . MET A 1 173 ? -13.060 -8.268 28.786 1.00 73.06 173 MET A CA 1
ATOM 1390 C C . MET A 1 173 ? -14.381 -9.039 28.861 1.00 73.06 173 MET A C 1
ATOM 1392 O O . MET A 1 173 ? -15.456 -8.446 28.938 1.00 73.06 173 MET A O 1
ATOM 1396 N N . LYS A 1 174 ? -14.317 -10.376 28.842 1.00 74.62 174 LYS A N 1
ATOM 1397 C CA . LYS A 1 174 ? -15.507 -11.217 29.039 1.00 74.62 174 LYS A CA 1
ATOM 1398 C C . LYS A 1 174 ? -16.054 -11.089 30.456 1.00 74.62 174 LYS A C 1
ATOM 1400 O O . LYS A 1 174 ? -17.269 -10.995 30.629 1.00 74.62 174 LYS A O 1
ATOM 1405 N N . ASP A 1 175 ? -15.160 -11.077 31.441 1.00 81.00 175 ASP A N 1
ATOM 1406 C CA . ASP A 1 175 ? -15.524 -10.899 32.841 1.00 81.00 175 ASP A CA 1
ATOM 1407 C C . ASP A 1 175 ? -16.125 -9.485 33.064 1.00 81.00 175 ASP A C 1
ATOM 1409 O O . ASP A 1 175 ? -17.187 -9.365 33.676 1.00 81.00 175 ASP A O 1
ATOM 1413 N N . GLU A 1 176 ? -15.551 -8.431 32.462 1.00 81.94 176 GLU A N 1
ATOM 1414 C CA . GLU A 1 176 ? -16.097 -7.058 32.480 1.00 81.94 176 GLU A CA 1
ATOM 1415 C C . GLU A 1 176 ? -17.491 -6.963 31.830 1.00 81.94 176 GLU A C 1
ATOM 1417 O O . GLU A 1 176 ? -18.410 -6.352 32.386 1.00 81.94 176 GLU A O 1
ATOM 1422 N N . GLY A 1 177 ? -17.689 -7.621 30.683 1.00 80.81 177 GLY A N 1
ATOM 1423 C CA . GLY A 1 177 ? -18.991 -7.679 30.015 1.00 80.81 177 GLY A CA 1
ATOM 1424 C C . GLY A 1 177 ? -20.076 -8.318 30.890 1.00 80.81 177 GLY A C 1
ATOM 1425 O O . GLY A 1 177 ? -21.182 -7.782 30.998 1.00 80.81 177 GLY A O 1
ATOM 1426 N N . LEU A 1 178 ? -19.750 -9.418 31.577 1.00 82.12 178 LEU A N 1
ATOM 1427 C CA . LEU A 1 178 ? -20.663 -10.070 32.523 1.00 82.12 178 LEU A CA 1
ATOM 1428 C C . LEU A 1 178 ? -20.997 -9.174 33.719 1.00 82.12 178 LEU A C 1
ATOM 1430 O O . LEU A 1 178 ? -22.156 -9.119 34.131 1.00 82.12 178 LEU A O 1
ATOM 1434 N N . ILE A 1 179 ? -20.011 -8.456 34.262 1.00 85.56 179 ILE A N 1
ATOM 1435 C CA . ILE A 1 179 ? -20.215 -7.501 35.360 1.00 85.56 179 ILE A CA 1
ATOM 1436 C C . ILE A 1 179 ? -21.223 -6.421 34.946 1.00 85.56 179 ILE A C 1
ATOM 1438 O O . ILE A 1 179 ? -22.200 -6.172 35.662 1.00 85.56 179 ILE A O 1
ATOM 1442 N N . HIS A 1 180 ? -21.031 -5.822 33.767 1.00 85.19 180 HIS A N 1
ATOM 1443 C CA . HIS A 1 180 ? -21.940 -4.801 33.251 1.00 85.19 180 HIS A CA 1
ATOM 1444 C C . HIS A 1 180 ? -23.336 -5.347 32.956 1.00 85.19 180 HIS A C 1
ATOM 1446 O O . HIS A 1 180 ? -24.328 -4.665 33.235 1.00 85.19 180 HIS A O 1
ATOM 1452 N N . GLU A 1 181 ? -23.446 -6.569 32.435 1.00 85.31 181 GLU A N 1
ATOM 1453 C CA . GLU A 1 181 ? -24.744 -7.197 32.192 1.00 85.31 181 GLU A CA 1
ATOM 1454 C C . GLU A 1 181 ? -25.500 -7.451 33.505 1.00 85.31 181 GLU A C 1
ATOM 1456 O O . GLU A 1 181 ? -26.686 -7.116 33.605 1.00 85.31 181 GLU A O 1
ATOM 1461 N N . ILE A 1 182 ? -24.814 -7.966 34.536 1.00 85.81 182 ILE A N 1
ATOM 1462 C CA . ILE A 1 182 ? -25.381 -8.175 35.877 1.00 85.81 182 ILE A CA 1
ATOM 1463 C C . ILE A 1 182 ? -25.886 -6.846 36.447 1.00 85.81 182 ILE A C 1
ATOM 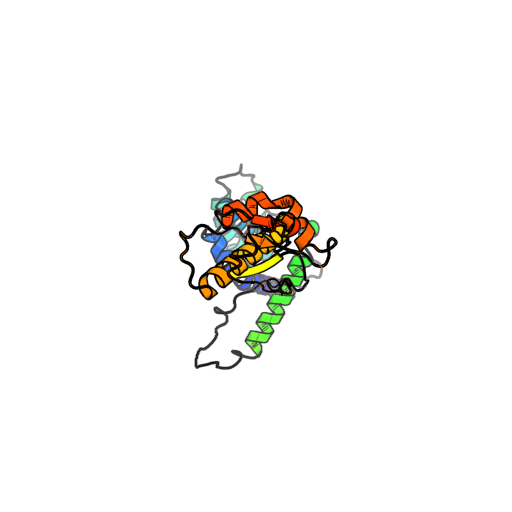1465 O O . ILE A 1 182 ? -27.056 -6.753 36.834 1.00 85.81 182 ILE A O 1
ATOM 1469 N N . ALA A 1 183 ? -25.047 -5.805 36.446 1.00 86.38 183 ALA A N 1
ATOM 1470 C CA . ALA A 1 183 ? -25.412 -4.491 36.970 1.00 86.38 183 ALA A CA 1
ATOM 1471 C C . ALA A 1 183 ? -26.602 -3.878 36.211 1.00 86.38 183 ALA A C 1
ATOM 1473 O O . ALA A 1 183 ? -27.603 -3.495 36.822 1.00 86.38 183 ALA A O 1
ATOM 1474 N N . SER A 1 184 ? -26.559 -3.905 34.875 1.00 86.12 184 SER A N 1
ATOM 1475 C CA . SER A 1 184 ? -27.649 -3.418 34.015 1.00 86.12 184 SER A CA 1
ATOM 1476 C C . SER A 1 184 ? -28.967 -4.137 34.301 1.00 86.12 184 SER A C 1
ATOM 1478 O O . SER A 1 184 ? -30.053 -3.552 34.242 1.00 86.12 184 SER A O 1
ATOM 1480 N N . ARG A 1 185 ? -28.906 -5.436 34.624 1.00 84.69 185 ARG A N 1
ATOM 1481 C CA . ARG A 1 185 ? -30.102 -6.211 34.955 1.00 84.69 185 ARG A CA 1
ATOM 1482 C C . ARG A 1 185 ? -30.670 -5.834 36.312 1.00 84.69 185 ARG A C 1
ATOM 1484 O O . ARG A 1 185 ? -31.891 -5.723 36.422 1.00 84.69 185 ARG A O 1
ATOM 1491 N N . VAL A 1 186 ? -29.816 -5.616 37.307 1.00 86.62 186 VAL A N 1
ATOM 1492 C CA . VAL A 1 186 ? -30.224 -5.125 38.629 1.00 86.62 186 VAL A CA 1
ATOM 14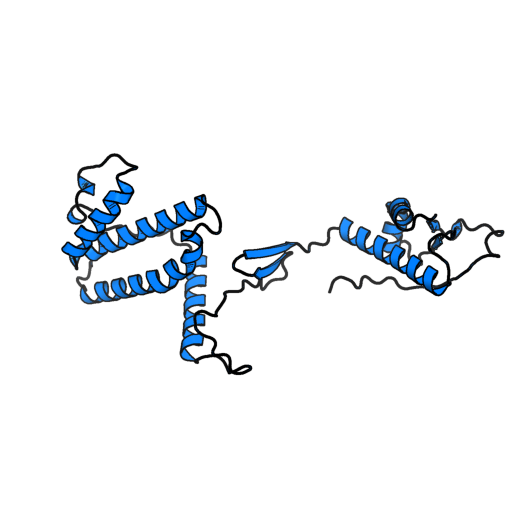93 C C . VAL A 1 186 ? -30.900 -3.757 38.500 1.00 86.62 186 VAL A C 1
ATOM 1495 O O . VAL A 1 186 ? -32.000 -3.569 39.021 1.00 86.62 186 VAL A O 1
ATOM 1498 N N . GLU A 1 187 ? -30.325 -2.835 37.726 1.00 84.06 187 GLU A N 1
ATOM 1499 C CA . GLU A 1 187 ? -30.911 -1.508 37.491 1.00 84.06 187 GLU A CA 1
ATOM 1500 C C . GLU A 1 187 ? -32.244 -1.570 36.743 1.00 84.06 187 GLU A C 1
ATOM 1502 O O . GLU A 1 187 ? -33.215 -0.913 37.129 1.00 84.06 187 GLU A O 1
ATOM 1507 N N . LYS A 1 188 ? -32.347 -2.426 35.720 1.00 85.31 188 LYS A N 1
ATOM 1508 C CA . LYS A 1 188 ? -33.624 -2.646 35.033 1.00 85.31 188 LYS A CA 1
ATOM 1509 C C . LYS A 1 188 ? -34.702 -3.133 36.005 1.00 85.31 188 LYS A C 1
ATOM 1511 O O . LYS A 1 188 ? -35.840 -2.673 35.939 1.00 85.31 188 LYS A O 1
ATOM 1516 N N . ARG A 1 189 ? -34.358 -4.034 36.933 1.00 84.00 189 ARG A N 1
ATOM 1517 C CA . ARG A 1 189 ? -35.299 -4.528 37.955 1.00 84.00 189 ARG A CA 1
ATOM 1518 C C . ARG A 1 189 ? -35.675 -3.454 38.958 1.00 84.00 189 ARG A C 1
ATOM 1520 O O . ARG A 1 189 ? -36.839 -3.371 39.336 1.00 84.00 189 ARG A O 1
ATOM 1527 N N . ARG A 1 190 ? -34.724 -2.607 39.338 1.00 84.25 190 ARG A N 1
ATOM 1528 C CA . ARG A 1 190 ? -34.986 -1.437 40.174 1.00 84.25 190 ARG A CA 1
ATOM 1529 C C . ARG A 1 190 ? -36.026 -0.514 39.533 1.00 84.25 190 ARG A C 1
ATOM 1531 O O . ARG A 1 190 ? -36.974 -0.109 40.201 1.00 84.25 190 ARG A O 1
ATOM 1538 N N . SER A 1 191 ? -35.889 -0.252 38.233 1.00 84.06 191 SER A N 1
ATOM 1539 C CA . SER A 1 191 ? -36.857 0.543 37.472 1.00 84.06 191 SER A CA 1
ATOM 1540 C C . SER A 1 191 ? -38.239 -0.123 37.413 1.00 84.06 191 SER A C 1
ATOM 1542 O O . SER A 1 191 ? -39.245 0.533 37.679 1.00 84.06 191 SER A O 1
ATOM 1544 N N . GLU A 1 192 ? -38.306 -1.437 37.161 1.00 85.31 192 GLU A N 1
ATOM 1545 C CA . GLU A 1 192 ? -39.567 -2.200 37.192 1.00 85.31 192 GLU A CA 1
ATOM 1546 C C . GLU A 1 192 ? -40.243 -2.173 38.579 1.00 85.31 192 GLU A C 1
ATOM 1548 O O . GLU A 1 192 ? -41.470 -2.120 38.665 1.00 85.31 192 GLU A O 1
ATOM 1553 N N . ALA A 1 193 ? -39.453 -2.161 39.659 1.00 82.50 193 ALA A N 1
ATOM 1554 C CA . ALA A 1 193 ? -39.924 -2.028 41.040 1.00 82.50 193 ALA A CA 1
ATOM 1555 C C . ALA A 1 193 ? -40.408 -0.612 41.402 1.00 82.50 193 ALA A C 1
ATOM 1557 O O . ALA A 1 193 ? -40.883 -0.407 42.517 1.00 82.50 193 ALA A O 1
ATOM 1558 N N . LYS A 1 194 ? -40.273 0.364 40.487 1.00 85.50 194 LYS A N 1
ATOM 1559 C CA . LYS A 1 194 ? -40.517 1.799 40.724 1.00 85.50 194 LYS A CA 1
ATOM 1560 C C . LYS A 1 194 ? -39.663 2.388 41.857 1.00 85.50 194 LYS A C 1
ATOM 1562 O O . LYS A 1 194 ? -40.096 3.317 42.532 1.00 85.50 194 LYS A O 1
ATOM 1567 N N . LEU A 1 195 ? -38.461 1.850 42.059 1.00 82.50 195 LEU A N 1
ATOM 1568 C CA . LEU A 1 195 ? -37.493 2.367 43.025 1.00 82.50 195 LEU A CA 1
ATOM 1569 C C . LEU A 1 195 ? -36.644 3.467 42.380 1.00 82.50 195 LEU A C 1
ATOM 1571 O O . LEU A 1 195 ? -36.207 3.340 41.232 1.00 82.50 195 LEU A O 1
ATOM 1575 N N . ASN A 1 196 ? -36.361 4.526 43.132 1.00 79.38 196 ASN A N 1
ATOM 1576 C CA . ASN A 1 196 ? -35.503 5.617 42.684 1.00 79.38 196 ASN A CA 1
ATOM 1577 C C . ASN A 1 196 ? -34.028 5.232 42.824 1.00 79.38 196 ASN A C 1
ATOM 1579 O O . ASN A 1 196 ? -33.710 4.488 43.748 1.00 79.38 196 ASN A O 1
ATOM 1583 N N . PRO A 1 197 ? -33.108 5.767 41.993 1.00 75.12 197 PRO A N 1
ATOM 1584 C CA . PRO A 1 197 ? -31.659 5.502 42.043 1.00 75.12 197 PRO A CA 1
ATOM 1585 C C . PRO A 1 197 ? -30.974 5.786 43.392 1.00 75.12 197 PRO A C 1
ATOM 1587 O O . PRO A 1 197 ? -29.932 5.209 43.707 1.00 75.12 197 PRO A O 1
ATOM 1590 N N . THR A 1 198 ? -31.565 6.661 44.201 1.00 80.62 198 THR A N 1
ATOM 1591 C CA . THR A 1 198 ? -31.072 7.049 45.527 1.00 80.62 198 THR A CA 1
ATOM 1592 C C . THR A 1 198 ? -31.430 6.053 46.622 1.00 80.62 198 THR A C 1
ATOM 1594 O O . THR A 1 198 ? -30.713 5.987 47.615 1.00 80.62 198 THR A O 1
ATOM 1597 N N . ASP A 1 199 ? -32.482 5.254 46.431 1.00 82.62 199 ASP A N 1
ATOM 1598 C CA . ASP A 1 199 ? -33.001 4.352 47.462 1.00 82.62 199 ASP A CA 1
ATOM 1599 C C . ASP A 1 199 ? -31.935 3.356 47.938 1.00 82.62 199 ASP A C 1
ATOM 1601 O O . ASP A 1 199 ? -31.127 2.843 47.150 1.00 82.62 199 ASP A O 1
ATOM 1605 N N . ASP A 1 200 ? -31.900 3.097 49.242 1.00 80.75 200 ASP A N 1
ATOM 1606 C CA . ASP A 1 200 ? -31.006 2.111 49.839 1.00 80.75 200 ASP A CA 1
ATOM 1607 C C . ASP A 1 200 ? -31.586 0.713 49.661 1.00 80.75 200 ASP A C 1
ATOM 1609 O O . ASP A 1 200 ? -32.616 0.357 50.229 1.00 80.75 200 ASP A O 1
ATOM 1613 N N . ILE A 1 201 ? -30.916 -0.064 48.813 1.00 82.69 201 ILE A N 1
ATOM 1614 C CA . ILE A 1 201 ? -31.275 -1.434 48.473 1.00 82.69 201 ILE A CA 1
ATOM 1615 C C . ILE A 1 201 ? -30.080 -2.341 48.726 1.00 82.69 201 ILE A C 1
ATOM 1617 O O . ILE A 1 201 ? -28.934 -1.944 48.515 1.00 82.69 201 ILE A O 1
ATOM 1621 N N . ILE A 1 202 ? -30.367 -3.567 49.148 1.00 82.50 202 ILE A N 1
ATOM 1622 C CA . ILE A 1 202 ? -29.387 -4.643 49.255 1.00 82.50 202 ILE A CA 1
ATOM 1623 C C . ILE A 1 202 ? -29.749 -5.669 48.193 1.00 82.50 202 ILE A C 1
ATOM 1625 O O . ILE A 1 202 ? -30.900 -6.103 48.107 1.00 82.50 202 ILE A O 1
ATOM 1629 N N . VAL A 1 203 ? -28.782 -6.019 47.353 1.00 84.38 203 VAL A N 1
ATOM 1630 C CA . VAL A 1 203 ? -28.999 -6.945 46.244 1.00 84.38 203 VAL A CA 1
ATOM 1631 C C . VAL A 1 203 ? -28.493 -8.315 46.656 1.00 84.38 203 VAL A C 1
ATOM 1633 O O . VAL A 1 203 ? -27.325 -8.467 47.003 1.00 84.38 203 VAL A O 1
ATOM 1636 N N . TYR A 1 204 ? -29.370 -9.315 46.589 1.00 85.88 204 TYR A N 1
ATOM 1637 C CA . TYR A 1 204 ? -29.019 -10.702 46.865 1.00 85.88 204 TYR A CA 1
ATOM 1638 C C . TYR A 1 204 ? -29.033 -11.541 45.591 1.00 85.88 204 TYR A C 1
ATOM 1640 O O . TYR A 1 204 ? -29.951 -11.418 44.777 1.00 85.88 204 TYR A O 1
ATOM 1648 N N . TYR A 1 205 ? -28.039 -12.414 45.427 1.00 85.19 205 TYR A N 1
ATOM 1649 C CA . TYR A 1 205 ? -27.942 -13.319 44.281 1.00 85.19 205 TYR A CA 1
ATOM 1650 C C . TYR A 1 205 ? -27.854 -14.788 44.709 1.00 85.19 205 TYR A C 1
ATOM 1652 O O . TYR A 1 205 ? -27.349 -15.124 45.778 1.00 85.19 205 TYR A O 1
ATOM 1660 N N . SER A 1 206 ? -28.317 -15.680 43.836 1.00 83.62 206 SER A N 1
ATOM 1661 C CA . SER A 1 206 ? -28.048 -17.118 43.915 1.00 83.62 206 SER A CA 1
ATOM 1662 C C . SER A 1 206 ? -27.708 -17.623 42.518 1.00 83.62 206 SER A C 1
ATOM 1664 O O . SER A 1 206 ? -28.279 -17.146 41.534 1.00 83.62 206 SER A O 1
ATOM 1666 N N . VAL A 1 207 ? -26.752 -18.545 42.426 1.00 82.88 207 VAL A N 1
ATOM 1667 C CA . VAL A 1 207 ? -26.313 -19.130 41.156 1.00 82.88 207 VAL A CA 1
ATOM 1668 C C . VAL A 1 207 ? -26.645 -20.615 41.181 1.00 82.88 207 VAL A C 1
ATOM 1670 O O . VAL A 1 207 ? -26.333 -21.298 42.148 1.00 82.88 207 VAL A O 1
ATOM 1673 N N . GLU A 1 208 ? -27.291 -21.117 40.128 1.00 76.94 208 GLU A N 1
ATOM 1674 C CA . GLU A 1 208 ? -27.729 -22.521 40.076 1.00 76.94 208 GLU A CA 1
ATOM 1675 C C . GLU A 1 208 ? -26.593 -23.512 39.821 1.00 76.94 208 GLU A C 1
ATOM 1677 O O . GLU A 1 208 ? -26.680 -24.663 40.233 1.00 76.94 208 GLU A O 1
ATOM 1682 N N . SER A 1 209 ? -25.539 -23.076 39.126 1.00 75.31 209 SER A N 1
ATOM 1683 C CA . SER A 1 209 ? -24.382 -23.902 38.785 1.00 75.31 209 SER A CA 1
ATOM 1684 C C . SER A 1 209 ? -23.100 -23.209 39.228 1.00 75.31 209 SER A C 1
ATOM 1686 O O . SER A 1 209 ? -22.667 -22.236 38.603 1.00 75.31 209 SER A O 1
ATOM 1688 N N . GLU A 1 210 ? -22.467 -23.729 40.279 1.00 68.62 210 GLU A N 1
ATOM 1689 C CA . GLU A 1 210 ? -21.206 -23.204 40.831 1.00 68.62 210 GLU A CA 1
ATOM 1690 C C . GLU A 1 210 ? -20.024 -23.311 39.850 1.00 68.62 210 GLU A C 1
ATOM 1692 O O . GLU A 1 210 ? -19.034 -22.602 39.984 1.00 68.62 210 GLU A O 1
ATOM 1697 N N . THR A 1 211 ? -20.138 -24.151 38.820 1.00 69.88 211 THR A N 1
ATOM 1698 C CA . THR A 1 211 ? -19.135 -24.316 37.754 1.00 69.88 211 THR A CA 1
ATOM 1699 C C . THR A 1 211 ? -19.276 -23.320 36.597 1.00 69.88 211 THR A C 1
ATOM 1701 O O . THR A 1 211 ? -18.478 -23.357 35.663 1.00 69.88 211 THR A O 1
ATOM 1704 N N . SER A 1 212 ? -20.293 -22.450 36.615 1.00 77.75 212 SER A N 1
ATOM 1705 C CA . SER A 1 212 ? -20.548 -21.492 35.531 1.00 77.75 212 SER A CA 1
ATOM 1706 C C . SER A 1 212 ? -19.585 -20.297 35.554 1.00 77.75 212 SER A C 1
ATOM 1708 O O . SER A 1 212 ? -19.080 -19.902 36.605 1.00 77.75 212 SER A O 1
ATOM 1710 N N . GLU A 1 213 ? -19.371 -19.663 34.396 1.00 75.44 213 GLU A N 1
ATOM 1711 C CA . GLU A 1 213 ? -18.558 -18.438 34.280 1.00 75.44 213 GLU A CA 1
ATOM 1712 C C . GLU A 1 213 ? -19.085 -17.312 35.187 1.00 75.44 213 GLU A C 1
ATOM 1714 O O . GLU A 1 213 ? -18.308 -16.575 35.789 1.00 75.44 213 GLU A O 1
ATOM 1719 N N . ILE A 1 214 ? -20.404 -17.254 35.384 1.00 81.44 214 ILE A N 1
ATOM 1720 C CA . ILE A 1 214 ? -21.081 -16.293 36.264 1.00 81.44 214 ILE A CA 1
ATOM 1721 C C . ILE A 1 214 ? -20.683 -16.507 37.728 1.00 81.44 214 ILE A C 1
ATOM 1723 O O . ILE A 1 214 ? -20.388 -15.539 38.424 1.00 81.44 214 ILE A O 1
ATOM 1727 N N . ALA A 1 215 ? -20.629 -17.760 38.200 1.00 82.25 215 ALA A N 1
ATOM 1728 C CA . ALA A 1 215 ? -20.191 -18.065 39.563 1.00 82.25 215 ALA A CA 1
ATOM 1729 C C . ALA A 1 215 ? -18.743 -17.607 39.802 1.00 82.25 215 ALA A C 1
ATOM 1731 O O . ALA A 1 215 ? -18.431 -17.050 40.856 1.00 82.25 215 ALA A O 1
ATOM 1732 N N . ARG A 1 216 ? -17.870 -17.773 38.799 1.00 82.81 216 ARG A N 1
ATOM 1733 C CA . ARG A 1 216 ? -16.479 -17.306 38.857 1.00 82.81 216 ARG A CA 1
ATOM 1734 C C . ARG A 1 216 ? -16.389 -15.782 38.955 1.00 82.81 216 ARG A C 1
ATOM 1736 O O . ARG A 1 216 ? -15.682 -15.284 39.826 1.00 82.81 216 ARG A O 1
ATOM 1743 N N . VAL A 1 217 ? -17.096 -15.050 38.091 1.00 84.50 217 VAL A N 1
ATOM 1744 C CA . VAL A 1 217 ? -17.065 -13.574 38.071 1.00 84.50 217 VAL A CA 1
ATOM 1745 C C . VAL A 1 217 ? -17.629 -12.998 39.367 1.00 84.50 217 VAL A C 1
ATOM 1747 O O . VAL A 1 217 ? -17.002 -12.160 40.009 1.00 84.50 217 VAL A O 1
ATOM 1750 N N . VAL A 1 218 ? -18.773 -13.514 39.812 1.00 84.56 218 VAL A N 1
ATOM 1751 C CA . VAL A 1 218 ? -19.463 -13.017 41.005 1.00 84.56 218 VAL A CA 1
ATOM 1752 C C . VAL A 1 218 ? -18.666 -13.263 42.294 1.00 84.56 218 VAL A C 1
ATOM 1754 O O . VAL A 1 218 ? -18.689 -12.423 43.190 1.00 84.56 218 VAL A O 1
ATOM 1757 N N . THR A 1 219 ? -17.927 -14.373 42.393 1.00 84.00 219 THR A N 1
ATOM 1758 C CA . THR A 1 219 ? -17.084 -14.664 43.569 1.00 84.00 219 THR A CA 1
ATOM 1759 C C . THR A 1 219 ? -15.750 -13.920 43.546 1.00 84.00 219 THR A C 1
ATOM 1761 O O . THR A 1 219 ? -15.278 -13.479 44.592 1.00 84.00 219 THR A O 1
ATOM 1764 N N . LYS A 1 220 ? -15.131 -13.764 42.370 1.00 84.94 220 LYS A N 1
ATOM 1765 C CA . LYS A 1 220 ? -13.797 -13.160 42.230 1.00 84.94 220 LYS A CA 1
ATOM 1766 C C . LYS A 1 220 ? -13.823 -11.627 42.172 1.00 84.94 220 LYS A C 1
ATOM 1768 O O . LYS A 1 220 ? -12.886 -11.001 42.658 1.00 84.94 220 LYS A O 1
ATOM 1773 N N . GLN A 1 221 ? -14.868 -11.029 41.593 1.00 84.44 221 GLN A N 1
ATOM 1774 C CA . GLN A 1 221 ? -14.974 -9.586 41.312 1.00 84.44 221 GLN A CA 1
ATOM 1775 C C . GLN A 1 221 ? -16.208 -8.935 41.957 1.00 84.44 221 GLN A C 1
ATOM 1777 O O . GLN A 1 221 ? -16.750 -7.952 41.455 1.00 84.44 221 GLN A O 1
ATOM 1782 N N . GLN A 1 222 ? -16.637 -9.439 43.116 1.00 85.44 222 GLN A N 1
ATOM 1783 C CA . GLN A 1 222 ? -17.776 -8.888 43.859 1.00 85.44 222 GLN A CA 1
ATOM 1784 C C . GLN A 1 222 ? -17.652 -7.370 44.100 1.00 85.44 222 GLN A C 1
ATOM 1786 O O . GLN A 1 222 ? -18.611 -6.629 43.894 1.00 85.44 222 GLN A O 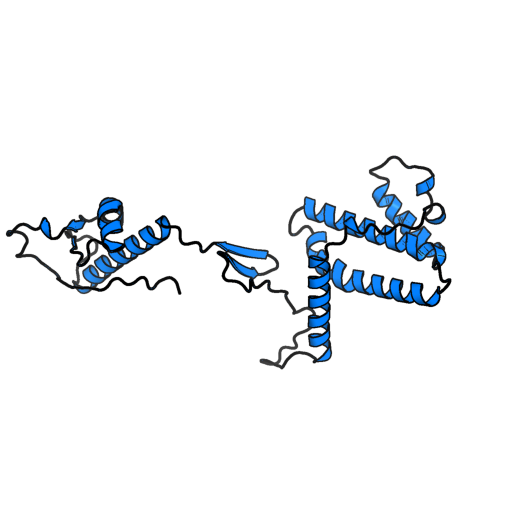1
ATOM 1791 N N . ASN A 1 223 ? -16.451 -6.899 44.450 1.00 85.25 223 ASN A N 1
ATOM 1792 C CA . ASN A 1 223 ? -16.180 -5.484 44.721 1.00 85.25 223 ASN A CA 1
ATOM 1793 C C . ASN A 1 223 ? -16.402 -4.576 43.495 1.00 85.25 223 ASN A C 1
ATOM 1795 O O . ASN A 1 223 ? -16.792 -3.422 43.653 1.00 85.25 223 ASN A O 1
ATOM 1799 N N . GLU A 1 224 ? -16.166 -5.071 42.275 1.00 84.88 224 GLU A N 1
ATOM 1800 C CA . GLU A 1 224 ? -16.376 -4.292 41.042 1.00 84.88 224 GLU A CA 1
ATOM 1801 C C . GLU A 1 224 ? -17.869 -4.139 40.730 1.00 84.88 224 GLU A C 1
ATOM 1803 O O . GLU A 1 224 ? -18.322 -3.052 40.368 1.00 84.88 224 GLU A O 1
ATOM 1808 N N . ILE A 1 225 ? -18.658 -5.193 40.964 1.00 85.88 225 ILE A N 1
ATOM 1809 C CA . ILE A 1 225 ? -20.122 -5.144 40.842 1.00 85.88 225 ILE A CA 1
ATOM 1810 C C . ILE A 1 225 ? -20.704 -4.136 41.847 1.00 85.88 225 ILE A C 1
ATOM 1812 O O . ILE A 1 225 ? -21.547 -3.311 41.484 1.00 85.88 225 ILE A O 1
ATOM 1816 N N . GLU A 1 226 ? -20.230 -4.157 43.097 1.00 87.56 226 GLU A N 1
ATOM 1817 C CA . GLU A 1 226 ? -20.644 -3.196 44.129 1.00 87.56 226 GLU A CA 1
ATOM 1818 C C . GLU A 1 226 ? -20.256 -1.756 43.782 1.00 87.56 226 GLU A C 1
ATOM 1820 O O . GLU A 1 226 ? -21.042 -0.837 44.020 1.00 87.56 226 GLU A O 1
ATOM 1825 N N . ALA A 1 227 ? -19.081 -1.547 43.180 1.00 87.00 227 ALA A N 1
ATOM 1826 C CA . ALA A 1 227 ? -18.632 -0.226 42.753 1.00 87.00 227 ALA A CA 1
ATOM 1827 C C . ALA A 1 227 ? -19.540 0.374 41.665 1.00 87.00 227 ALA A C 1
ATOM 1829 O O . ALA A 1 227 ? -19.857 1.566 41.720 1.00 87.00 227 ALA A O 1
ATOM 1830 N N . ILE A 1 228 ? -19.999 -0.447 40.713 1.00 86.62 228 ILE A N 1
ATOM 1831 C CA . ILE A 1 228 ? -20.920 -0.015 39.651 1.00 86.62 228 ILE A CA 1
ATOM 1832 C C . ILE A 1 228 ? -22.313 0.260 40.224 1.00 86.62 228 ILE A C 1
ATOM 1834 O O . ILE A 1 228 ? -22.893 1.312 39.957 1.00 86.62 228 ILE A O 1
ATOM 1838 N N . LEU A 1 229 ? -22.834 -0.646 41.058 1.00 86.12 229 LEU A N 1
ATOM 1839 C CA . LEU A 1 229 ? -24.166 -0.504 41.653 1.00 86.12 229 LEU A CA 1
ATOM 1840 C C . LEU A 1 229 ? -24.233 0.573 42.745 1.00 86.12 229 LEU A C 1
ATOM 1842 O O . LEU A 1 229 ? -25.323 1.064 43.047 1.00 86.12 229 LEU A O 1
ATOM 1846 N N . LYS A 1 230 ? -23.093 0.921 43.359 1.00 86.25 230 LYS A N 1
ATOM 1847 C CA . LYS A 1 230 ? -22.978 1.774 44.559 1.00 86.25 230 LYS A CA 1
ATOM 1848 C C . LYS A 1 230 ? -23.859 1.295 45.719 1.00 86.25 230 LYS A C 1
ATOM 1850 O O . LYS A 1 230 ? -24.333 2.098 46.528 1.00 86.25 230 LYS A O 1
ATOM 1855 N N . LYS A 1 231 ? -24.133 -0.009 45.762 1.00 85.75 231 LYS A N 1
ATOM 1856 C CA . LYS A 1 231 ? -25.030 -0.675 46.712 1.00 85.75 231 LYS A CA 1
ATOM 1857 C C . LYS A 1 231 ? -24.452 -2.052 47.060 1.00 85.75 231 LYS A C 1
ATOM 1859 O O . LYS A 1 231 ? -23.789 -2.645 46.210 1.00 85.75 231 LYS A O 1
ATOM 1864 N N . PRO A 1 232 ? -24.697 -2.560 48.279 1.00 85.44 232 PRO A N 1
ATOM 1865 C CA . PRO A 1 232 ? -24.174 -3.853 48.709 1.00 85.44 232 PRO A CA 1
ATOM 1866 C C . PRO A 1 232 ? -24.766 -5.000 47.879 1.00 85.44 232 PRO A C 1
ATOM 1868 O O . PRO A 1 232 ? -25.983 -5.055 47.653 1.00 85.44 232 PRO A O 1
ATOM 1871 N N . PHE A 1 233 ? -23.899 -5.919 47.452 1.00 85.50 233 PHE A N 1
ATOM 1872 C CA . PHE A 1 233 ? -24.236 -7.057 46.600 1.00 85.50 233 PHE A CA 1
ATOM 1873 C C . PHE A 1 233 ? -23.751 -8.344 47.271 1.00 85.50 233 PHE A C 1
ATOM 1875 O O . PHE A 1 233 ? -22.554 -8.586 47.362 1.00 85.50 233 PHE A O 1
ATOM 1882 N N . ALA A 1 234 ? -24.670 -9.175 47.767 1.00 84.06 234 ALA A N 1
ATOM 1883 C CA . ALA A 1 234 ? -24.349 -10.312 48.631 1.00 84.06 234 ALA A CA 1
ATOM 1884 C C . ALA A 1 234 ? -24.991 -11.627 48.165 1.00 84.06 234 ALA A C 1
ATOM 1886 O O . ALA A 1 234 ? -26.001 -11.650 47.466 1.00 84.06 234 ALA A O 1
ATOM 1887 N N . SER A 1 235 ? -24.420 -12.756 48.586 1.00 82.31 235 SER A N 1
ATOM 1888 C CA . SER A 1 235 ? -25.031 -14.069 48.354 1.00 82.31 235 SER A CA 1
ATOM 1889 C C . SER A 1 235 ? -26.314 -14.229 49.173 1.00 82.31 235 SER A C 1
ATOM 1891 O O . SER A 1 235 ? -26.373 -13.822 50.336 1.00 82.31 235 SER A O 1
ATOM 1893 N N . LEU A 1 236 ? -27.325 -14.877 48.588 1.00 79.50 236 LEU A N 1
ATOM 1894 C CA . LEU A 1 236 ? -28.603 -15.197 49.231 1.00 79.50 236 LEU A CA 1
ATOM 1895 C C . LEU A 1 236 ? -28.425 -16.005 50.529 1.00 79.50 236 LEU A C 1
ATOM 1897 O O . LEU A 1 236 ? -29.243 -15.893 51.436 1.00 79.50 236 LEU A O 1
ATOM 1901 N N . ASN A 1 237 ? -27.332 -16.761 50.661 1.00 72.81 237 ASN A N 1
ATOM 1902 C CA . ASN A 1 237 ? -27.036 -17.539 51.868 1.00 72.81 237 ASN A CA 1
ATOM 1903 C C . ASN A 1 237 ? -26.786 -16.662 53.111 1.00 72.81 237 ASN A C 1
ATOM 1905 O O . ASN A 1 237 ? -26.885 -17.152 54.232 1.00 72.81 237 ASN A O 1
ATOM 1909 N N . ASN A 1 238 ? -26.493 -15.371 52.921 1.00 69.31 238 ASN A N 1
ATOM 1910 C CA . ASN A 1 238 ? -26.265 -14.414 54.005 1.00 69.31 238 ASN A CA 1
ATOM 1911 C C . ASN A 1 238 ? -27.556 -13.718 54.477 1.00 69.31 238 ASN A C 1
ATOM 1913 O O . ASN A 1 238 ? -27.493 -12.827 55.324 1.00 69.31 238 ASN A O 1
ATOM 1917 N N . LEU A 1 239 ? -28.718 -14.080 53.924 1.00 65.75 239 LEU A N 1
ATOM 1918 C CA . LEU A 1 239 ? -29.998 -13.461 54.263 1.00 65.75 239 LEU A CA 1
ATOM 1919 C C . LEU A 1 239 ? -30.504 -14.012 55.605 1.00 65.75 239 LEU A C 1
ATOM 1921 O O . LEU A 1 239 ? -30.731 -15.214 55.755 1.00 65.75 239 LEU A O 1
ATOM 1925 N N . THR A 1 240 ? -30.665 -13.145 56.609 1.00 59.66 240 THR A N 1
ATOM 1926 C CA . THR A 1 240 ? -31.187 -13.560 57.919 1.00 59.66 240 THR A CA 1
ATOM 1927 C C . THR A 1 240 ? -32.718 -13.539 57.915 1.00 59.66 240 THR A C 1
ATOM 1929 O O . THR A 1 240 ? -33.339 -12.759 57.199 1.00 59.66 240 THR A O 1
ATOM 1932 N N . ASN A 1 241 ? -33.371 -14.368 58.741 1.00 54.34 241 ASN A N 1
ATOM 1933 C CA . ASN A 1 241 ? -34.843 -14.480 58.781 1.00 54.34 241 ASN A CA 1
ATOM 1934 C C . ASN A 1 241 ? -35.594 -13.152 59.051 1.00 54.34 241 ASN A C 1
ATOM 1936 O O . ASN A 1 241 ? -36.797 -13.087 58.810 1.00 54.34 241 ASN A O 1
ATOM 1940 N N . LYS A 1 242 ? -34.915 -12.098 59.532 1.00 52.84 242 LYS A N 1
ATOM 1941 C CA . LYS A 1 242 ? -35.486 -10.749 59.707 1.00 52.84 242 LYS A CA 1
ATOM 1942 C C . LYS A 1 242 ? -35.623 -9.959 58.397 1.00 52.84 242 LYS A C 1
ATOM 1944 O O . LYS A 1 242 ? -36.477 -9.083 58.332 1.00 52.84 242 LYS A O 1
ATOM 1949 N N . ASP A 1 243 ? -34.840 -10.284 57.371 1.00 53.50 243 ASP A N 1
ATOM 1950 C CA . ASP A 1 243 ? -34.783 -9.539 56.103 1.00 53.50 243 ASP A CA 1
ATOM 1951 C C . ASP A 1 243 ? -35.819 -10.043 55.078 1.00 53.50 243 ASP A C 1
ATOM 1953 O O . ASP A 1 243 ? -36.170 -9.346 54.124 1.00 53.50 243 ASP A O 1
ATOM 1957 N N . ASN A 1 244 ? -36.381 -11.235 55.315 1.00 53.06 244 ASN A N 1
ATOM 1958 C CA . ASN A 1 244 ? -37.379 -11.877 54.453 1.00 53.06 244 ASN A CA 1
ATOM 1959 C C . ASN A 1 244 ? -38.707 -11.104 54.336 1.00 53.06 244 ASN A C 1
ATOM 1961 O O . ASN A 1 244 ? -39.461 -11.341 53.395 1.00 53.06 244 ASN A O 1
ATOM 1965 N N . SER A 1 245 ? -39.020 -10.185 55.258 1.00 51.25 245 SER A N 1
ATOM 1966 C CA . SER A 1 245 ? -40.279 -9.425 55.219 1.00 51.25 245 SER A CA 1
ATOM 1967 C C . SER A 1 245 ? -40.276 -8.248 54.234 1.00 51.25 245 SER A C 1
ATOM 1969 O O . SER A 1 245 ? -41.344 -7.714 53.952 1.00 51.25 245 SER A O 1
ATOM 1971 N N . ASN A 1 246 ? -39.113 -7.861 53.689 1.00 59.66 246 ASN A N 1
ATOM 1972 C CA . ASN A 1 246 ? -38.953 -6.681 52.822 1.00 59.66 246 ASN A CA 1
ATOM 1973 C C . ASN A 1 246 ? -38.409 -7.028 51.421 1.00 59.66 246 ASN A C 1
ATOM 1975 O O . ASN A 1 246 ? -37.782 -6.194 50.766 1.00 59.66 246 ASN A O 1
ATOM 1979 N N . VAL A 1 247 ? -38.615 -8.259 50.942 1.00 62.88 247 VAL A N 1
ATOM 1980 C CA . VAL A 1 247 ? -38.175 -8.656 49.596 1.00 62.88 247 VAL A CA 1
ATOM 1981 C C . VAL A 1 247 ? -39.041 -7.958 48.546 1.00 62.88 247 VAL A C 1
ATOM 1983 O O . VAL A 1 247 ? -40.207 -8.296 48.361 1.00 62.88 247 VAL A O 1
ATOM 1986 N N . VAL A 1 248 ? -38.460 -6.983 47.842 1.00 62.78 248 VAL A N 1
ATOM 1987 C CA . VAL A 1 248 ? -39.190 -6.165 46.858 1.00 62.78 248 VAL A CA 1
ATOM 1988 C C . VAL A 1 248 ? -39.498 -6.958 45.580 1.00 62.78 248 VAL A C 1
ATOM 1990 O O . VAL A 1 248 ? -40.608 -6.872 45.063 1.00 62.78 248 VAL A O 1
ATOM 1993 N N . ILE A 1 249 ? -38.542 -7.747 45.064 1.00 68.62 249 ILE A N 1
ATOM 1994 C CA . ILE A 1 249 ? -38.694 -8.573 43.849 1.00 68.62 249 ILE A CA 1
ATOM 1995 C C . ILE A 1 249 ? -37.819 -9.833 43.949 1.00 68.62 249 ILE A C 1
ATOM 1997 O O . ILE A 1 249 ? -36.643 -9.742 44.284 1.00 68.62 249 ILE A O 1
ATOM 2001 N N . THR A 1 250 ? -38.360 -11.000 43.572 1.00 73.38 250 THR A N 1
ATOM 2002 C CA . THR A 1 250 ? -37.599 -12.250 43.359 1.00 73.38 250 THR A CA 1
ATOM 2003 C C . THR A 1 250 ? -37.793 -12.735 41.925 1.00 73.38 250 THR A C 1
ATOM 2005 O O . THR A 1 250 ? -38.929 -12.838 41.459 1.00 73.38 250 THR A O 1
ATOM 2008 N N . LYS A 1 251 ? -36.708 -13.032 41.196 1.00 71.88 251 LYS A N 1
ATOM 2009 C CA 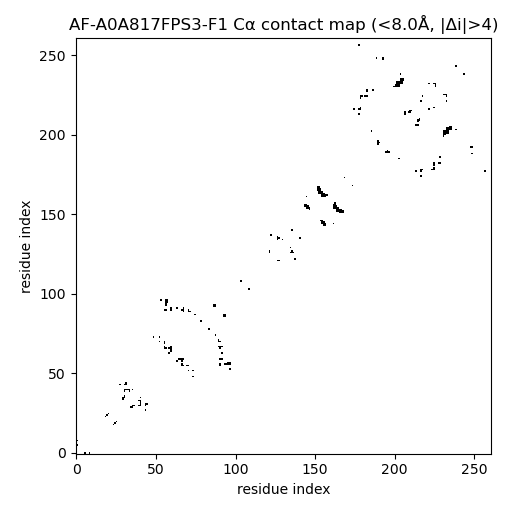. LYS A 1 251 ? -36.809 -13.535 39.817 1.00 71.88 251 LYS A CA 1
ATOM 2010 C C . LYS A 1 251 ? -35.611 -14.390 39.416 1.00 71.88 251 LYS A C 1
ATOM 2012 O O . LYS A 1 251 ? -34.471 -14.004 39.642 1.00 71.88 251 LYS A O 1
ATOM 2017 N N . LYS A 1 252 ? -35.889 -15.517 38.761 1.00 71.75 252 LYS A N 1
ATOM 2018 C CA . LYS A 1 252 ? -34.899 -16.439 38.196 1.00 71.75 252 LYS A CA 1
ATOM 2019 C C . LYS A 1 252 ? -34.657 -16.102 36.724 1.00 71.75 252 LYS A C 1
ATOM 2021 O O . LYS A 1 252 ? -35.626 -15.918 35.987 1.00 71.75 252 LYS A O 1
ATOM 2026 N N . LEU A 1 253 ? -33.397 -15.999 36.300 1.00 65.56 253 LEU A N 1
ATOM 2027 C CA . LEU A 1 253 ? -33.031 -15.582 34.942 1.00 65.56 253 LEU A CA 1
ATOM 2028 C C . LEU A 1 253 ? -31.873 -16.418 34.381 1.00 65.56 253 LEU A C 1
ATOM 2030 O O . LEU A 1 253 ? -30.881 -16.598 35.086 1.00 65.56 253 LEU A O 1
ATOM 2034 N N . PRO A 1 254 ? -31.957 -16.860 33.113 1.00 66.44 254 PRO A N 1
ATOM 2035 C CA . PRO A 1 254 ? -30.784 -17.302 32.379 1.00 66.44 254 PRO A CA 1
ATOM 2036 C C . PRO A 1 254 ? -29.965 -16.074 31.953 1.00 66.44 254 PRO A C 1
ATOM 2038 O O . PRO A 1 254 ? -30.504 -15.138 31.359 1.00 66.44 254 PRO A O 1
ATOM 2041 N N . LEU A 1 255 ? -28.675 -16.078 32.274 1.00 64.06 255 LEU A N 1
ATOM 2042 C CA . LEU A 1 255 ? -27.680 -15.166 31.711 1.00 64.06 255 LEU A CA 1
ATOM 2043 C C . LEU A 1 255 ? -26.977 -15.936 30.590 1.00 64.06 255 LEU A C 1
ATOM 2045 O O . LEU A 1 255 ? -26.304 -16.931 30.853 1.00 64.06 255 LEU A O 1
ATOM 2049 N N . SER A 1 256 ? -27.200 -15.528 29.343 1.00 52.56 256 SER A N 1
ATOM 2050 C CA . SER A 1 256 ? -26.517 -16.081 28.173 1.00 52.56 256 SER A CA 1
ATOM 2051 C C . SER A 1 256 ? -25.745 -14.959 27.499 1.00 52.56 256 SER A C 1
ATOM 2053 O O . SER A 1 256 ? -26.362 -13.957 27.139 1.00 52.56 256 SER A O 1
ATOM 2055 N N . PHE A 1 257 ? -24.441 -15.149 27.291 1.00 51.53 257 PHE A N 1
ATOM 2056 C CA . PHE A 1 257 ? -23.601 -14.264 26.483 1.00 51.53 257 PHE A CA 1
ATOM 2057 C C . PHE A 1 257 ? -24.268 -14.006 25.125 1.00 51.53 257 PHE A C 1
ATOM 2059 O O . PHE A 1 257 ? -24.273 -14.878 24.261 1.00 51.53 257 PHE A O 1
ATOM 2066 N N . ALA A 1 258 ? -24.859 -12.825 24.949 1.00 40.09 258 ALA A N 1
ATOM 2067 C CA . ALA A 1 258 ? -25.574 -12.455 23.726 1.00 40.09 258 ALA A CA 1
ATOM 2068 C C . ALA A 1 258 ? -24.885 -11.322 22.943 1.00 40.09 258 ALA A C 1
ATOM 2070 O O . ALA A 1 258 ? -25.441 -10.844 21.961 1.00 40.09 258 ALA A O 1
ATOM 2071 N N . PHE A 1 259 ? -23.697 -10.879 23.367 1.00 39.69 259 PHE A N 1
ATOM 2072 C CA . PHE A 1 259 ? -23.081 -9.645 22.860 1.00 39.69 259 PHE A CA 1
ATOM 2073 C C . PHE A 1 259 ? -21.967 -9.821 21.821 1.00 39.69 259 PHE A C 1
ATOM 2075 O O . PHE A 1 259 ? -21.468 -8.820 21.323 1.00 39.69 259 PHE A O 1
ATOM 2082 N N . PHE A 1 260 ? -21.610 -11.050 21.440 1.00 37.09 260 PHE A N 1
ATOM 2083 C CA . PHE A 1 260 ? -20.611 -11.285 20.393 1.00 37.09 260 PHE A CA 1
ATOM 2084 C C . PHE A 1 260 ? -21.058 -12.420 19.468 1.00 37.09 260 PHE A C 1
ATOM 2086 O O . PHE A 1 260 ? -20.728 -13.581 19.703 1.00 37.09 260 PHE A O 1
ATOM 2093 N N . ASN A 1 261 ? -21.835 -12.063 18.446 1.00 30.70 261 ASN A N 1
ATOM 2094 C CA . ASN A 1 261 ? -22.025 -12.837 17.218 1.00 30.70 261 ASN A CA 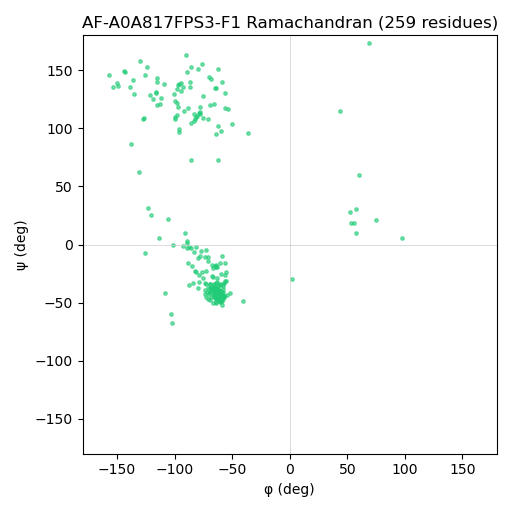1
ATOM 2095 C C . ASN A 1 261 ? -21.716 -11.924 16.037 1.00 30.70 261 ASN A C 1
ATOM 2097 O O . ASN A 1 261 ? -22.220 -10.779 16.071 1.00 30.70 261 ASN A O 1
#

Secondary structure (DSSP, 8-state):
-TT--HHHHHHHHHHHHHHIIIIIIHHHHHHHTTSS-HHHHHHHHHHHHHHHHHHHHHHTTT-HHHHHHHHHHHHHHHTTSSPPPGGGS-GGGSPPPPP-GGG--HHHHHHHHHHHHHHHHHHHT-S---STT----TTS--------S--SEEEEEETTEEEEEE----HHHHHHHHHHHHHHHHHHHHHHTT--TTS---EEE--S-TTSHHHHHHHHSHHHHHHHHTS-EEEGGG--TTGGGG------------S--